Protein AF-A0A813IIH0-F1 (afdb_monomer)

Structure (mmCIF, N/CA/C/O backbone):
data_AF-A0A813IIH0-F1
#
_entry.id   AF-A0A813IIH0-F1
#
loop_
_atom_site.group_PDB
_atom_site.id
_atom_site.type_symbol
_atom_site.label_atom_id
_atom_site.label_alt_id
_atom_site.label_comp_id
_atom_site.label_asym_id
_atom_site.label_entity_id
_atom_site.label_seq_id
_atom_site.pdbx_PDB_ins_code
_atom_site.Cartn_x
_atom_site.Cartn_y
_atom_site.Cartn_z
_atom_site.occupancy
_atom_site.B_iso_or_equiv
_atom_site.auth_seq_id
_atom_site.auth_comp_id
_atom_site.auth_asym_id
_atom_site.auth_atom_id
_atom_site.pdbx_PDB_model_num
ATOM 1 N N . GLN A 1 1 ? -25.659 -50.545 -38.364 1.00 46.41 1 GLN A N 1
ATOM 2 C CA . GLN A 1 1 ? -25.997 -49.188 -37.885 1.00 46.41 1 GLN A CA 1
ATOM 3 C C . GLN A 1 1 ? -24.685 -48.469 -37.621 1.00 46.41 1 GLN A C 1
ATOM 5 O O . GLN A 1 1 ? -23.762 -49.102 -37.123 1.00 46.41 1 GLN A O 1
ATOM 10 N N . ALA A 1 2 ? -24.567 -47.248 -38.134 1.00 35.09 2 ALA A N 1
ATOM 11 C CA . ALA A 1 2 ? -23.319 -46.525 -38.355 1.00 35.09 2 ALA A CA 1
ATOM 12 C C . ALA A 1 2 ? -22.641 -46.059 -37.054 1.00 35.09 2 ALA A C 1
ATOM 14 O O . ALA A 1 2 ? -23.320 -45.697 -36.099 1.00 35.09 2 ALA A O 1
ATOM 15 N N . PHE A 1 3 ? -21.305 -46.067 -37.053 1.00 32.88 3 PHE A N 1
ATOM 16 C CA . PHE A 1 3 ? -20.455 -45.428 -36.049 1.00 32.88 3 PHE A CA 1
ATOM 17 C C . PHE A 1 3 ? -20.040 -44.053 -36.581 1.00 32.88 3 PHE A C 1
ATOM 19 O O . PHE A 1 3 ? -19.289 -43.979 -37.556 1.00 32.88 3 PHE A O 1
ATOM 26 N N . ASP A 1 4 ? -20.531 -42.992 -35.945 1.00 42.38 4 ASP A N 1
ATOM 27 C CA . ASP A 1 4 ? -20.110 -41.618 -36.211 1.00 42.38 4 ASP A CA 1
ATOM 28 C C . ASP A 1 4 ? -18.772 -41.327 -35.523 1.00 42.38 4 ASP A C 1
ATOM 30 O O . ASP A 1 4 ? -18.586 -41.568 -34.328 1.00 42.38 4 ASP A O 1
ATOM 34 N N . ARG A 1 5 ? -17.820 -40.817 -36.309 1.00 42.44 5 ARG A N 1
ATOM 35 C CA . ARG A 1 5 ? -16.532 -40.296 -35.849 1.00 42.44 5 ARG A CA 1
ATOM 36 C C . ARG A 1 5 ? -16.694 -38.797 -35.613 1.00 42.44 5 ARG A C 1
ATOM 38 O O . ARG A 1 5 ? -16.809 -38.045 -36.575 1.00 42.44 5 ARG A O 1
ATOM 45 N N . HIS A 1 6 ? -16.647 -38.356 -34.359 1.00 39.34 6 HIS A N 1
ATOM 46 C CA . HIS A 1 6 ? -16.441 -36.941 -34.058 1.00 39.34 6 HIS A CA 1
ATOM 47 C C . HIS A 1 6 ? -14.958 -36.596 -34.209 1.00 39.34 6 HIS A C 1
ATOM 49 O O . HIS A 1 6 ? -14.109 -37.051 -33.443 1.00 39.34 6 HIS A O 1
ATOM 55 N N . SER A 1 7 ? -14.667 -35.807 -35.240 1.00 40.47 7 SER A N 1
ATOM 56 C CA . SER A 1 7 ? -13.394 -35.131 -35.458 1.00 40.47 7 SER A CA 1
ATOM 57 C C . SER A 1 7 ? -13.146 -34.122 -34.337 1.00 40.47 7 SER A C 1
ATOM 59 O O . SER A 1 7 ? -13.958 -33.229 -34.110 1.00 40.47 7 SER A O 1
ATOM 61 N N . SER A 1 8 ? -12.019 -34.260 -33.644 1.00 35.38 8 SER A N 1
ATOM 62 C CA . SER A 1 8 ? -11.487 -33.243 -32.742 1.00 35.38 8 SER A CA 1
ATOM 63 C C . SER A 1 8 ? -10.887 -32.108 -33.575 1.00 35.38 8 SER A C 1
ATOM 65 O O . SER A 1 8 ? -9.795 -32.257 -34.128 1.00 35.38 8 SER A O 1
ATOM 67 N N . GLU A 1 9 ? -11.597 -30.990 -33.690 1.00 40.50 9 GLU A N 1
ATOM 68 C CA . GLU A 1 9 ? -11.012 -29.745 -34.184 1.00 40.50 9 GLU A CA 1
ATOM 69 C C . GLU A 1 9 ? -10.025 -29.216 -33.138 1.00 40.50 9 GLU A C 1
ATOM 71 O O . GLU A 1 9 ? -10.387 -28.889 -32.008 1.00 40.50 9 GLU A O 1
ATOM 76 N N . SER A 1 10 ? -8.748 -29.176 -33.510 1.00 39.94 10 SER A N 1
ATOM 77 C CA . SER A 1 10 ? -7.712 -28.490 -32.750 1.00 39.94 10 SER A CA 1
ATOM 78 C C . SER A 1 10 ? -7.975 -26.987 -32.812 1.00 39.94 10 SER A C 1
ATOM 80 O O . SER A 1 10 ? -7.888 -26.395 -33.891 1.00 39.94 10 SER A O 1
ATOM 82 N N . MET A 1 11 ? -8.271 -26.365 -31.671 1.00 39.25 11 MET A N 1
ATOM 83 C CA . MET A 1 11 ? -8.260 -24.909 -31.584 1.00 39.25 11 MET A CA 1
ATOM 84 C C . MET A 1 11 ? -6.845 -24.380 -31.870 1.00 39.25 11 MET A C 1
ATOM 86 O O . MET A 1 11 ? -5.875 -24.935 -31.345 1.00 39.25 11 MET A O 1
ATOM 90 N N . PRO A 1 12 ? -6.699 -23.331 -32.698 1.00 51.84 12 PRO A N 1
ATOM 91 C CA . PRO A 1 12 ? -5.418 -22.662 -32.868 1.00 51.84 12 PRO A CA 1
ATOM 92 C C . PRO A 1 12 ? -4.978 -22.023 -31.539 1.00 51.84 12 PRO A C 1
ATOM 94 O O . PRO A 1 12 ? -5.833 -21.626 -30.741 1.00 51.84 12 PRO A O 1
ATOM 97 N N . PRO A 1 13 ? -3.662 -21.911 -31.283 1.00 43.78 13 PRO A N 1
ATOM 98 C CA . PRO A 1 13 ? -3.167 -21.190 -30.118 1.00 43.78 13 PRO A CA 1
ATOM 99 C C . PRO A 1 13 ? -3.670 -19.738 -30.155 1.00 43.78 13 PRO A C 1
ATOM 101 O O . PRO A 1 13 ? -3.777 -19.166 -31.246 1.00 43.78 13 PRO A O 1
ATOM 104 N N . PRO A 1 14 ? -3.983 -19.134 -28.996 1.00 39.97 14 PRO A N 1
ATOM 105 C CA . PRO A 1 14 ? -4.401 -17.743 -28.947 1.00 39.97 14 PRO A CA 1
ATOM 106 C C . PRO A 1 14 ? -3.309 -16.862 -29.558 1.00 39.97 14 PRO A C 1
ATOM 108 O O . PRO A 1 14 ? -2.132 -16.950 -29.206 1.00 39.97 14 PRO A O 1
ATOM 111 N N . THR A 1 15 ? -3.710 -16.025 -30.509 1.00 40.25 15 THR A N 1
ATOM 112 C CA . THR A 1 15 ? -2.881 -14.958 -31.063 1.00 40.25 15 THR A CA 1
ATOM 113 C C . THR A 1 15 ? -2.421 -14.062 -29.915 1.00 40.25 15 THR A C 1
ATOM 115 O O . THR A 1 15 ? -3.234 -13.747 -29.047 1.00 40.25 15 THR A O 1
ATOM 118 N N . ALA A 1 16 ? -1.151 -13.642 -29.911 1.00 39.00 16 ALA A N 1
ATOM 119 C CA . ALA A 1 16 ? -0.616 -12.648 -28.982 1.00 39.00 16 ALA A CA 1
ATOM 120 C C . ALA A 1 16 ? -1.389 -11.324 -29.130 1.00 39.00 16 ALA A C 1
ATOM 122 O O . ALA A 1 16 ? -1.025 -10.446 -29.911 1.00 39.00 16 ALA A O 1
ATOM 123 N N . GLY A 1 17 ? -2.524 -11.224 -28.444 1.00 32.62 17 GLY A N 1
ATOM 124 C CA . GLY A 1 17 ? -3.238 -9.981 -28.236 1.00 32.62 17 GLY A CA 1
ATOM 125 C C . GLY A 1 17 ? -2.412 -9.147 -27.275 1.00 32.62 17 GLY A C 1
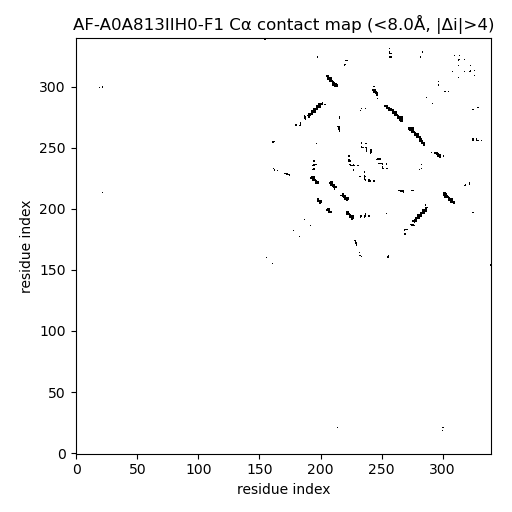ATOM 126 O O . GLY A 1 17 ? -1.952 -9.666 -26.260 1.00 32.62 17 GLY A O 1
ATOM 127 N N . ALA A 1 18 ? -2.199 -7.877 -27.616 1.00 35.16 18 ALA A N 1
ATOM 128 C CA . ALA A 1 18 ? -1.660 -6.902 -26.685 1.00 35.16 18 ALA A CA 1
ATOM 129 C C . ALA A 1 18 ? -2.440 -7.027 -25.372 1.00 35.16 18 ALA A C 1
ATOM 131 O O . ALA A 1 18 ? -3.657 -6.824 -25.353 1.00 35.16 18 ALA A O 1
ATOM 132 N N . ILE A 1 19 ? -1.749 -7.437 -24.307 1.00 37.47 19 ILE A N 1
ATOM 133 C CA . ILE A 1 19 ? -2.294 -7.386 -22.955 1.00 37.47 19 ILE A CA 1
ATOM 134 C C . ILE A 1 19 ? -2.754 -5.936 -22.781 1.00 37.47 19 ILE A C 1
ATOM 136 O O . ILE A 1 19 ? -1.948 -5.038 -23.044 1.00 37.47 19 ILE A O 1
ATOM 140 N N . PRO A 1 20 ? -4.024 -5.669 -22.420 1.00 38.03 20 PRO A N 1
ATOM 141 C CA . PRO A 1 20 ? -4.431 -4.327 -22.056 1.00 38.03 20 PRO A CA 1
ATOM 142 C C . PRO A 1 20 ? -3.457 -3.876 -20.980 1.00 38.03 20 PRO A C 1
ATOM 144 O O . PRO A 1 20 ? -3.382 -4.485 -19.913 1.00 38.03 20 PRO A O 1
ATOM 147 N N . THR A 1 21 ? -2.629 -2.890 -21.302 1.00 42.97 21 THR A N 1
ATOM 148 C CA . THR A 1 21 ? -1.710 -2.297 -20.348 1.00 42.97 21 THR A CA 1
ATOM 149 C C . THR A 1 21 ? -2.566 -1.826 -19.181 1.00 42.97 21 THR A C 1
ATOM 151 O O . THR A 1 21 ? -3.156 -0.755 -19.279 1.00 42.97 21 THR A O 1
ATOM 154 N N . ALA A 1 22 ? -2.582 -2.558 -18.062 1.00 40.56 22 ALA A N 1
ATOM 155 C CA . ALA A 1 22 ? -3.086 -2.106 -16.750 1.00 40.56 22 ALA A CA 1
ATOM 156 C C . ALA A 1 22 ? -2.245 -0.930 -16.178 1.00 40.56 22 ALA A C 1
ATOM 158 O O . ALA A 1 22 ? -2.173 -0.652 -14.988 1.00 40.56 22 ALA A O 1
ATOM 159 N N . TRP A 1 23 ? -1.537 -0.263 -17.081 1.00 52.31 23 TRP A N 1
ATOM 160 C CA . TRP A 1 23 ? -0.515 0.749 -16.938 1.00 52.31 23 TRP A CA 1
ATOM 161 C C . TRP A 1 23 ? -0.720 1.859 -17.992 1.00 52.31 23 TRP A C 1
ATOM 163 O O . TRP A 1 23 ? 0.086 2.781 -18.067 1.00 52.31 23 TRP A O 1
ATOM 173 N N . GLY A 1 24 ? -1.754 1.751 -18.839 1.00 33.84 24 GLY A N 1
ATOM 174 C CA . GLY A 1 24 ? -1.982 2.606 -19.997 1.00 33.84 24 GLY A CA 1
ATOM 175 C C . GLY A 1 24 ? -2.737 3.885 -19.648 1.00 33.84 24 GLY A C 1
ATOM 176 O O . GLY A 1 24 ? -3.871 3.824 -19.188 1.00 33.84 24 GLY A O 1
ATOM 177 N N . ALA A 1 25 ? -2.100 5.016 -19.962 1.00 36.44 25 ALA A N 1
ATOM 178 C CA . ALA A 1 25 ? -2.645 6.373 -19.967 1.00 36.44 25 ALA A CA 1
ATOM 179 C C . ALA A 1 25 ? -3.109 6.907 -18.598 1.00 36.44 25 ALA A C 1
ATOM 181 O O . ALA A 1 25 ? -4.288 7.156 -18.370 1.00 36.44 25 ALA A O 1
ATOM 182 N N . GLU A 1 26 ? -2.153 7.204 -17.712 1.00 44.97 26 GLU A N 1
ATOM 183 C CA . GLU A 1 26 ? -2.291 8.482 -17.005 1.00 44.97 26 GLU A CA 1
ATOM 184 C C . GLU A 1 26 ? -2.119 9.550 -18.091 1.00 44.97 26 GLU A C 1
ATOM 186 O O . GLU A 1 26 ? -1.097 9.549 -18.783 1.00 44.97 26 GLU A O 1
ATOM 191 N N . ASP A 1 27 ? -3.143 10.379 -18.308 1.00 41.12 27 ASP A N 1
ATOM 192 C CA . ASP A 1 27 ? -3.021 11.561 -19.152 1.00 41.12 27 ASP A CA 1
ATOM 193 C C . ASP A 1 27 ? -1.725 12.285 -18.766 1.00 41.12 27 ASP A C 1
ATOM 195 O O . ASP A 1 27 ? -1.457 12.499 -17.577 1.00 41.12 27 ASP A O 1
ATOM 199 N N . ASP A 1 28 ? -0.915 12.637 -19.768 1.00 41.72 28 ASP A N 1
ATOM 200 C CA . ASP A 1 28 ? 0.091 13.693 -19.665 1.00 41.72 28 ASP A CA 1
ATOM 201 C C . ASP A 1 28 ? -0.664 14.979 -19.275 1.00 41.72 28 ASP A C 1
ATOM 203 O O . ASP A 1 28 ? -0.957 15.842 -20.106 1.00 41.72 28 ASP A O 1
ATOM 207 N N . GLU A 1 29 ? -1.059 15.091 -18.006 1.00 42.41 29 GLU A N 1
ATOM 208 C CA . GLU A 1 29 ? -1.528 16.322 -17.397 1.00 42.41 29 GLU A CA 1
ATOM 209 C C . GLU A 1 29 ? -0.365 17.291 -17.556 1.00 42.41 29 GLU A C 1
ATOM 211 O O . GLU A 1 29 ? 0.682 17.179 -16.908 1.00 42.41 29 GLU A O 1
ATOM 216 N N . ALA A 1 30 ? -0.542 18.176 -18.537 1.00 37.78 30 ALA A N 1
ATOM 217 C CA . ALA A 1 30 ? 0.397 19.195 -18.934 1.00 37.78 30 ALA A CA 1
ATOM 218 C C . ALA A 1 30 ? 1.060 19.777 -17.692 1.00 37.78 30 ALA A C 1
ATOM 220 O O . ALA A 1 30 ? 0.383 20.247 -16.782 1.00 37.78 30 ALA A O 1
ATOM 221 N N . HIS A 1 31 ? 2.388 19.723 -17.682 1.00 38.53 31 HIS A N 1
ATOM 222 C CA . HIS A 1 31 ? 3.262 20.283 -16.668 1.00 38.53 31 HIS A CA 1
ATOM 223 C C . HIS A 1 31 ? 2.734 21.656 -16.207 1.00 38.53 31 HIS A C 1
ATOM 225 O O . HIS A 1 31 ? 2.975 22.671 -16.860 1.00 38.53 31 HIS A O 1
ATOM 231 N N . VAL A 1 32 ? 1.963 21.694 -15.113 1.00 35.25 32 VAL A N 1
ATOM 232 C CA . VAL A 1 32 ? 1.470 22.951 -14.548 1.00 35.25 32 VAL A CA 1
ATOM 233 C C . VAL A 1 32 ? 2.695 23.629 -13.942 1.00 35.25 32 VAL A C 1
ATOM 235 O O . VAL A 1 32 ? 3.293 23.066 -13.019 1.00 35.25 32 VAL A O 1
ATOM 238 N N . PRO A 1 33 ? 3.135 24.796 -14.447 1.00 32.81 33 PRO A N 1
ATOM 239 C CA . PRO A 1 33 ? 4.268 25.483 -13.856 1.00 32.81 33 PRO A CA 1
ATOM 240 C C . PRO A 1 33 ? 3.909 25.840 -12.414 1.00 32.81 33 PRO A C 1
ATOM 242 O O . PRO A 1 33 ? 2.939 26.556 -12.158 1.00 32.81 33 PRO A O 1
ATOM 245 N N . LEU A 1 34 ? 4.684 25.312 -11.465 1.00 40.88 34 LEU A N 1
ATOM 246 C CA . LEU A 1 34 ? 4.550 25.664 -10.057 1.00 40.88 34 LEU A CA 1
ATOM 247 C C . LEU A 1 34 ? 4.700 27.189 -9.903 1.00 40.88 34 LEU A C 1
ATOM 249 O O . LEU A 1 34 ? 5.591 27.779 -10.526 1.00 40.88 34 LEU A O 1
ATOM 253 N N . PRO A 1 35 ? 3.870 27.851 -9.076 1.00 33.56 35 PRO A N 1
ATOM 254 C CA . PRO A 1 35 ? 4.038 29.268 -8.801 1.00 33.56 35 PRO A CA 1
ATOM 255 C C . PRO A 1 35 ? 5.417 29.511 -8.181 1.00 33.56 35 PRO A C 1
ATOM 257 O O . PRO A 1 35 ? 5.853 28.801 -7.272 1.00 33.56 35 PRO A O 1
ATOM 260 N N . SER A 1 36 ? 6.111 30.536 -8.678 1.00 34.94 36 SER A N 1
ATOM 261 C CA . SER A 1 36 ? 7.388 30.987 -8.134 1.00 34.94 36 SER A CA 1
ATOM 262 C C . SER A 1 36 ? 7.211 31.357 -6.660 1.00 34.94 36 SER A C 1
ATOM 264 O O . SER A 1 36 ? 6.601 32.380 -6.340 1.00 34.94 36 SER A O 1
ATOM 266 N N . HIS A 1 37 ? 7.737 30.533 -5.755 1.00 37.38 37 HIS A N 1
ATOM 267 C CA . HIS A 1 37 ? 7.771 30.862 -4.338 1.00 37.38 37 HIS A CA 1
ATOM 268 C C . HIS A 1 37 ? 8.706 32.056 -4.121 1.00 37.38 37 HIS A C 1
ATOM 270 O O . HIS A 1 37 ? 9.930 31.935 -4.162 1.00 37.38 37 HIS A O 1
ATOM 276 N N . ALA A 1 38 ? 8.104 33.221 -3.881 1.00 34.78 38 ALA A N 1
ATOM 277 C CA . ALA A 1 38 ? 8.784 34.355 -3.285 1.00 34.78 38 ALA A CA 1
ATOM 278 C C . ALA A 1 38 ? 9.311 33.946 -1.902 1.00 34.78 38 ALA A C 1
ATOM 280 O O . ALA A 1 38 ? 8.596 33.381 -1.072 1.00 34.78 38 ALA A O 1
ATOM 281 N N . SER A 1 39 ? 10.592 34.218 -1.689 1.00 36.38 39 SER A N 1
ATOM 282 C CA . SER A 1 39 ? 11.350 33.897 -0.490 1.00 36.38 39 SER A CA 1
ATOM 283 C C . SER A 1 39 ? 10.765 34.561 0.759 1.00 36.38 39 SER A C 1
ATOM 285 O O . SER A 1 39 ? 10.798 35.785 0.882 1.00 36.38 39 SER A O 1
ATOM 287 N N . LEU A 1 40 ? 10.345 33.758 1.734 1.00 32.66 40 LEU A N 1
ATOM 288 C CA . LEU A 1 40 ? 10.303 34.168 3.136 1.00 32.66 40 LEU A CA 1
ATOM 289 C C . LEU A 1 40 ? 11.441 33.452 3.862 1.00 32.66 40 LEU A C 1
ATOM 291 O O . LEU A 1 40 ? 11.313 32.323 4.328 1.00 32.66 40 LEU A O 1
ATOM 295 N N . GLN A 1 41 ? 12.592 34.123 3.898 1.00 36.50 41 GLN A N 1
ATOM 296 C CA . GLN A 1 41 ? 13.691 33.791 4.792 1.00 36.50 41 GLN A CA 1
ATOM 297 C C . GLN A 1 41 ? 13.271 34.156 6.218 1.00 36.50 41 GLN A C 1
ATOM 299 O O . GLN A 1 41 ? 13.107 35.333 6.521 1.00 36.50 41 GLN A O 1
ATOM 304 N N . ASN A 1 42 ? 13.154 33.165 7.099 1.00 32.34 42 ASN A N 1
ATOM 305 C CA . ASN A 1 42 ? 13.302 33.391 8.532 1.00 32.34 42 ASN A CA 1
ATOM 306 C C . ASN A 1 42 ? 14.506 32.594 9.031 1.00 32.34 42 ASN A C 1
ATOM 308 O O . ASN A 1 42 ? 14.591 31.376 8.898 1.00 32.34 42 ASN A O 1
ATOM 312 N N . SER A 1 43 ? 15.464 33.362 9.538 1.00 39.78 43 SER A N 1
ATOM 313 C CA . SER A 1 43 ? 16.778 32.961 10.015 1.00 39.78 43 SER A CA 1
ATOM 314 C C . SER A 1 43 ? 16.677 32.228 11.352 1.00 39.78 43 SER A C 1
ATOM 316 O O . SER A 1 43 ? 16.167 32.785 12.322 1.00 39.78 43 SER A O 1
ATOM 318 N N . ILE A 1 44 ? 17.229 31.016 11.424 1.00 33.38 44 ILE A N 1
ATOM 319 C CA . ILE A 1 44 ? 17.769 30.449 12.666 1.00 33.38 44 ILE A CA 1
ATOM 320 C C . ILE A 1 44 ? 19.207 30.022 12.360 1.00 33.38 44 ILE A C 1
ATOM 322 O O . ILE A 1 44 ? 19.491 28.895 11.964 1.00 33.38 44 ILE A O 1
ATOM 326 N N . LEU A 1 45 ? 20.122 30.980 12.502 1.00 35.66 45 LEU A N 1
ATOM 327 C CA . LEU A 1 45 ? 21.564 30.759 12.535 1.00 35.66 45 LEU A CA 1
ATOM 328 C C . LEU A 1 45 ? 21.957 30.345 13.960 1.00 35.66 45 LEU A C 1
ATOM 330 O O . LEU A 1 45 ? 22.139 31.186 14.837 1.00 35.66 45 LEU A O 1
ATOM 334 N N . GLY A 1 46 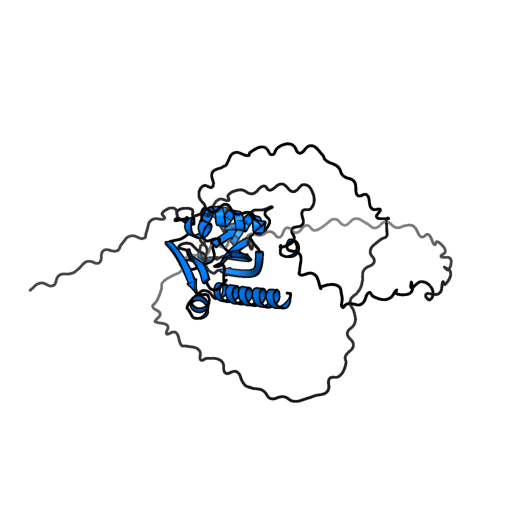? 22.077 29.037 14.183 1.00 32.00 46 GLY A N 1
ATOM 335 C CA . GLY A 1 46 ? 22.776 28.452 15.325 1.00 32.00 46 GLY A CA 1
ATOM 336 C C . GLY A 1 46 ? 24.160 27.977 14.888 1.00 32.00 46 GLY A C 1
ATOM 337 O O . GLY A 1 46 ? 24.280 27.127 14.010 1.00 32.00 46 GLY A O 1
ATOM 338 N N . GLN A 1 47 ? 25.198 28.569 15.472 1.00 40.59 47 GLN A N 1
ATOM 339 C CA . GLN A 1 47 ? 26.614 28.313 15.208 1.00 40.59 47 GLN A CA 1
ATOM 340 C C . GLN A 1 47 ? 26.986 26.827 15.357 1.00 40.59 47 GLN A C 1
ATOM 342 O O . GLN A 1 47 ? 26.860 26.269 16.444 1.00 40.59 47 GLN A O 1
ATOM 347 N N . TYR A 1 48 ? 27.562 26.224 14.314 1.00 39.59 48 TYR A N 1
ATOM 348 C CA . TYR A 1 48 ? 28.392 25.027 14.456 1.00 39.59 48 TYR A CA 1
ATOM 349 C C . TYR A 1 48 ? 29.843 25.378 14.144 1.00 39.59 48 TYR A C 1
ATOM 351 O O . TYR A 1 48 ? 30.203 25.715 13.017 1.00 39.59 48 TYR A O 1
ATOM 359 N N . GLY A 1 49 ? 30.661 25.330 15.196 1.00 33.84 49 GLY A N 1
ATOM 360 C CA . GLY A 1 49 ? 32.106 25.459 15.128 1.00 33.84 49 GLY A CA 1
ATOM 361 C C . GLY A 1 49 ? 32.752 24.257 14.442 1.00 33.84 49 GLY A C 1
ATOM 362 O O . GLY A 1 49 ? 32.359 23.107 14.625 1.00 33.84 49 GLY A O 1
ATOM 363 N N . SER A 1 50 ? 33.777 24.568 13.660 1.00 46.53 50 SER A N 1
ATOM 364 C CA . SER A 1 50 ? 34.743 23.666 13.046 1.00 46.53 50 SER A CA 1
ATOM 365 C C . SER A 1 50 ? 35.357 22.676 14.040 1.00 46.53 50 SER A C 1
ATOM 367 O O . SER A 1 50 ? 35.889 23.112 15.058 1.00 46.53 50 SER A O 1
ATOM 369 N N . ASN A 1 51 ? 35.400 21.384 13.700 1.00 35.94 51 ASN A N 1
ATOM 370 C CA . ASN A 1 51 ? 36.305 20.420 14.330 1.00 35.94 51 ASN A CA 1
ATOM 371 C C . ASN A 1 51 ? 36.703 19.288 13.364 1.00 35.94 51 ASN A C 1
ATOM 373 O O . ASN A 1 51 ? 35.853 18.512 12.950 1.00 35.94 51 ASN A O 1
ATOM 377 N N . GLY A 1 52 ? 38.009 19.224 13.065 1.00 36.31 52 GLY A N 1
ATOM 378 C CA . GLY A 1 52 ? 38.899 18.069 13.293 1.00 36.31 52 GLY A CA 1
ATOM 379 C C . GLY A 1 52 ? 38.728 16.759 12.492 1.00 36.31 52 GLY A C 1
ATOM 380 O O . GLY A 1 52 ? 37.611 16.337 12.221 1.00 36.31 52 GLY A O 1
ATOM 381 N N . PRO A 1 53 ? 39.834 16.058 12.151 1.00 47.56 53 PRO A N 1
ATOM 382 C CA . PRO A 1 53 ? 39.797 14.874 11.293 1.00 47.56 53 PRO A CA 1
ATOM 383 C C . PRO A 1 53 ? 39.360 13.598 12.035 1.00 47.56 53 PRO A C 1
ATOM 385 O O . PRO A 1 53 ? 39.703 13.377 13.197 1.00 47.56 53 PRO A O 1
ATOM 388 N N . CYS A 1 54 ? 38.644 12.731 11.311 1.00 36.00 54 CYS A N 1
ATOM 389 C CA . CYS A 1 54 ? 38.236 11.390 11.732 1.00 36.00 54 CYS A CA 1
ATOM 390 C C . CYS A 1 54 ? 39.447 10.477 11.995 1.00 36.00 54 CYS A C 1
ATOM 392 O O . CYS A 1 54 ? 40.255 10.242 11.099 1.00 36.00 54 CYS A O 1
ATOM 394 N N . MET A 1 55 ? 39.526 9.903 13.198 1.00 39.84 55 MET A N 1
ATOM 395 C CA . MET A 1 55 ? 40.402 8.773 13.528 1.00 39.84 55 MET A CA 1
ATOM 396 C C . MET A 1 55 ? 39.544 7.513 13.677 1.00 39.84 55 MET A C 1
ATOM 398 O O . MET A 1 55 ? 38.542 7.519 14.390 1.00 39.84 55 MET A O 1
ATOM 402 N N . GLY A 1 56 ? 39.933 6.454 12.965 1.00 38.31 56 GLY A N 1
ATOM 403 C CA . GLY A 1 56 ? 39.221 5.180 12.904 1.00 38.31 56 GLY A CA 1
ATOM 404 C C . GLY A 1 56 ? 39.248 4.399 14.218 1.00 38.31 56 GLY A C 1
ATOM 405 O O . GLY A 1 56 ? 40.249 4.380 14.934 1.00 38.31 56 GLY A O 1
ATOM 406 N N . LEU A 1 57 ? 38.139 3.719 14.505 1.00 41.06 57 LEU A N 1
ATOM 407 C CA . LEU A 1 57 ? 38.022 2.745 15.585 1.00 41.06 57 LEU A CA 1
ATOM 408 C C . LEU A 1 57 ? 38.218 1.338 15.008 1.00 41.06 57 LEU A C 1
ATOM 410 O O . LEU A 1 57 ? 37.509 0.935 14.088 1.00 41.06 57 LEU A O 1
ATOM 414 N N . GLY A 1 58 ? 39.200 0.611 15.543 1.00 40.94 58 GLY A N 1
ATOM 415 C CA . GLY A 1 58 ? 39.383 -0.821 15.303 1.00 40.94 58 GLY A CA 1
ATOM 416 C C . GLY A 1 58 ? 38.364 -1.675 16.076 1.00 40.94 58 GLY A C 1
ATOM 417 O O . GLY A 1 58 ? 37.694 -1.167 16.980 1.00 40.94 58 GLY A O 1
ATOM 418 N N . PRO A 1 59 ? 38.230 -2.968 15.733 1.00 41.75 59 PRO A N 1
ATOM 419 C CA . PRO A 1 59 ? 37.204 -3.842 16.295 1.00 41.75 59 PRO A CA 1
ATOM 420 C C . PRO A 1 59 ? 37.559 -4.314 17.718 1.00 41.75 59 PRO A C 1
ATOM 422 O O . PRO A 1 59 ? 38.742 -4.455 18.040 1.00 41.75 59 PRO A O 1
ATOM 425 N N . PRO A 1 60 ? 36.562 -4.604 18.576 1.00 43.69 60 PRO A N 1
ATOM 426 C CA . PRO A 1 60 ? 36.817 -5.098 19.921 1.00 43.69 60 PRO A CA 1
ATOM 427 C C . PRO A 1 60 ? 37.148 -6.598 19.928 1.00 43.69 60 PRO A C 1
ATOM 429 O O . PRO A 1 60 ? 36.532 -7.408 19.236 1.00 43.69 60 PRO A O 1
ATOM 432 N N . SER A 1 61 ? 38.117 -6.961 20.766 1.00 39.25 61 SER A N 1
ATOM 433 C CA . SER A 1 61 ? 38.474 -8.331 21.131 1.00 39.25 61 SER A CA 1
ATOM 434 C C . SER A 1 61 ? 37.424 -8.950 22.061 1.00 39.25 61 SER A C 1
ATOM 436 O O . SER A 1 61 ? 37.089 -8.359 23.088 1.00 39.25 61 SER A O 1
ATOM 438 N N . TYR A 1 62 ? 36.954 -10.154 21.733 1.00 34.91 62 TYR A N 1
ATOM 439 C CA . TYR A 1 62 ? 36.079 -10.965 22.583 1.00 34.91 62 TYR A CA 1
ATOM 440 C C . TYR A 1 62 ? 36.890 -11.744 23.625 1.00 34.91 62 TYR A C 1
ATOM 442 O O . TYR A 1 62 ? 37.804 -12.490 23.275 1.00 34.91 62 TYR A O 1
ATOM 450 N N . THR A 1 63 ? 36.514 -11.618 24.898 1.00 37.72 63 THR A N 1
ATOM 451 C CA . THR A 1 63 ? 37.028 -12.442 25.999 1.00 37.72 63 THR A CA 1
ATOM 452 C C . THR A 1 63 ? 36.024 -13.548 26.323 1.00 37.72 63 THR A C 1
ATOM 454 O O . THR A 1 63 ? 34.834 -13.296 26.501 1.00 37.72 63 THR A O 1
ATOM 457 N N . GLN A 1 64 ? 36.519 -14.782 26.384 1.00 36.75 64 GLN A N 1
ATOM 458 C CA . GLN A 1 64 ? 35.770 -16.009 26.651 1.00 36.75 64 GLN A CA 1
ATOM 459 C C . GLN A 1 64 ? 35.400 -16.100 28.143 1.00 36.75 64 GLN A C 1
ATOM 461 O O . GLN A 1 64 ? 36.282 -16.152 28.998 1.00 36.75 64 GLN A O 1
ATOM 466 N N . GLY A 1 65 ? 34.102 -16.126 28.455 1.00 33.25 65 GLY A N 1
ATOM 467 C CA . GLY A 1 65 ? 33.568 -16.381 29.795 1.00 33.25 65 GLY A CA 1
ATOM 468 C C . GLY A 1 65 ? 32.798 -17.701 29.824 1.00 33.25 65 GLY A C 1
ATOM 469 O O . GLY A 1 65 ? 31.912 -17.921 29.004 1.00 33.25 65 GLY A O 1
ATOM 470 N N . GLN A 1 66 ? 33.176 -18.582 30.750 1.00 34.09 66 GLN A N 1
ATOM 471 C CA . GLN A 1 66 ? 32.635 -19.928 30.952 1.00 34.09 66 GLN A CA 1
ATOM 472 C C . GLN A 1 66 ? 31.162 -19.893 31.401 1.00 34.09 66 GLN A C 1
ATOM 474 O O . GLN A 1 66 ? 30.817 -19.197 32.354 1.00 34.09 66 GLN A O 1
ATOM 479 N N . SER A 1 67 ? 30.303 -20.677 30.743 1.00 34.06 67 SER A N 1
ATOM 480 C CA . SER A 1 67 ? 28.892 -20.860 31.102 1.00 34.06 67 SER A CA 1
ATOM 481 C C . SER A 1 67 ? 28.679 -22.151 31.893 1.00 34.06 67 SER A C 1
ATOM 483 O O . SER A 1 67 ? 29.035 -23.238 31.433 1.00 34.06 67 SER A O 1
ATOM 485 N N . ALA A 1 68 ? 28.049 -22.024 33.061 1.00 33.03 68 ALA A N 1
ATOM 486 C CA . ALA A 1 68 ? 27.542 -23.132 33.855 1.00 33.03 68 ALA A CA 1
ATOM 487 C C . ALA A 1 68 ? 26.297 -23.760 33.200 1.00 33.03 68 ALA A C 1
ATOM 489 O O . ALA A 1 68 ? 25.383 -23.064 32.762 1.00 33.03 68 ALA A O 1
ATOM 490 N N . SER A 1 69 ? 26.299 -25.090 33.164 1.00 34.22 69 SER A N 1
ATOM 491 C CA . SER A 1 69 ? 25.234 -25.975 32.691 1.00 34.22 69 SER A CA 1
ATOM 492 C C . SER A 1 69 ? 23.976 -25.885 33.565 1.00 34.22 69 SER A C 1
ATOM 494 O O . SER A 1 69 ? 24.061 -25.986 34.792 1.00 34.22 69 SER A O 1
ATOM 496 N N . ARG A 1 70 ? 22.807 -25.754 32.923 1.00 33.31 70 ARG A N 1
ATOM 497 C CA . ARG A 1 70 ? 21.525 -26.250 33.439 1.00 33.31 70 ARG A CA 1
ATOM 498 C C . ARG A 1 70 ? 20.713 -26.859 32.301 1.00 33.31 70 ARG A C 1
ATOM 500 O O . ARG A 1 70 ? 20.405 -26.188 31.318 1.00 33.31 70 ARG A O 1
ATOM 507 N N . ASP A 1 71 ? 20.391 -28.131 32.500 1.00 38.12 71 ASP A N 1
ATOM 508 C CA . ASP A 1 71 ? 19.466 -28.952 31.731 1.00 38.12 71 ASP A CA 1
ATOM 509 C C . ASP A 1 71 ? 18.094 -28.294 31.562 1.00 38.12 71 ASP A C 1
ATOM 511 O O . ASP A 1 71 ? 17.520 -27.770 32.518 1.00 38.12 71 ASP A O 1
ATOM 515 N N . ASN A 1 72 ? 17.530 -28.414 30.359 1.00 33.94 72 ASN A N 1
ATOM 516 C CA . ASN A 1 72 ? 16.089 -28.529 30.182 1.00 33.94 72 ASN A CA 1
ATOM 517 C C . ASN A 1 72 ? 15.754 -29.256 28.877 1.00 33.94 72 ASN A C 1
ATOM 519 O O . ASN A 1 72 ? 16.402 -29.082 27.846 1.00 33.94 72 ASN A O 1
ATOM 523 N N . GLY A 1 73 ? 14.754 -30.129 28.989 1.00 31.12 73 GLY A N 1
ATOM 524 C CA . GLY A 1 73 ? 14.506 -31.258 28.106 1.00 31.12 73 GLY A CA 1
ATOM 525 C C . GLY A 1 73 ? 14.034 -30.900 26.699 1.00 31.12 73 GLY A C 1
ATOM 526 O O . GLY A 1 73 ? 13.175 -30.045 26.487 1.00 31.12 73 GLY A O 1
ATOM 527 N N . ALA A 1 74 ? 14.576 -31.648 25.742 1.00 30.89 74 ALA A N 1
ATOM 528 C CA . ALA A 1 74 ? 14.177 -31.641 24.349 1.00 30.89 74 ALA A CA 1
ATOM 529 C C . ALA A 1 74 ? 12.743 -32.177 24.178 1.00 30.89 74 ALA A C 1
ATOM 531 O O . ALA A 1 74 ? 12.445 -33.319 24.528 1.00 30.89 74 ALA A O 1
ATOM 532 N N . ARG A 1 75 ? 11.865 -31.366 23.577 1.00 35.03 75 ARG A N 1
ATOM 533 C CA . ARG A 1 75 ? 10.672 -31.850 22.870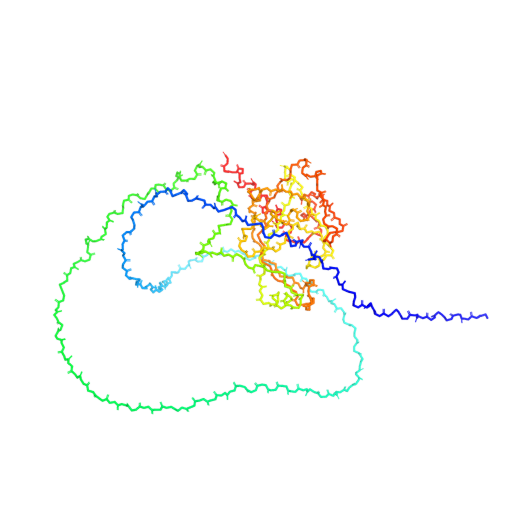 1.00 35.03 75 ARG A CA 1
ATOM 534 C C . ARG A 1 75 ? 10.997 -31.908 21.382 1.00 35.03 75 ARG A C 1
ATOM 536 O O . ARG A 1 75 ? 11.312 -30.892 20.771 1.00 35.03 75 ARG A O 1
ATOM 543 N N . ALA A 1 76 ? 10.944 -33.116 20.832 1.00 33.50 76 ALA A N 1
ATOM 544 C CA . ALA A 1 76 ? 11.132 -33.393 19.419 1.00 33.50 76 ALA A CA 1
ATOM 545 C C . ALA A 1 76 ? 9.965 -32.819 18.602 1.00 33.50 76 ALA A C 1
ATOM 547 O O . ALA A 1 76 ? 8.813 -33.195 18.813 1.00 33.50 76 ALA A O 1
ATOM 548 N N . PHE A 1 77 ? 10.270 -31.931 17.657 1.00 32.12 77 PHE A N 1
ATOM 549 C CA . PHE A 1 77 ? 9.364 -31.592 16.564 1.00 32.12 77 PHE A CA 1
ATOM 550 C C . PHE A 1 77 ? 9.507 -32.664 15.479 1.00 32.12 77 PHE A C 1
ATOM 552 O O . PHE A 1 77 ? 10.571 -32.815 14.881 1.00 32.12 77 PHE A O 1
ATOM 559 N N . GLN A 1 78 ? 8.444 -33.438 15.262 1.00 33.66 78 GLN A N 1
ATOM 560 C CA . GLN A 1 78 ? 8.324 -34.330 14.113 1.00 33.66 78 GLN A CA 1
ATOM 561 C C . GLN A 1 78 ? 8.041 -33.494 12.861 1.00 33.66 78 GLN A C 1
ATOM 563 O O . GLN A 1 78 ? 7.103 -32.699 12.837 1.00 33.66 78 GLN A O 1
ATOM 568 N N . ALA A 1 79 ? 8.864 -33.679 11.830 1.00 37.25 79 ALA A N 1
ATOM 569 C CA . ALA A 1 79 ? 8.601 -33.167 10.493 1.00 37.25 79 ALA A CA 1
ATOM 570 C C . ALA A 1 79 ? 7.362 -33.863 9.890 1.00 37.25 79 ALA A C 1
ATOM 572 O O . ALA A 1 79 ? 7.171 -35.060 10.130 1.00 37.25 79 ALA A O 1
ATOM 573 N N . PRO A 1 80 ? 6.531 -33.164 9.098 1.00 47.91 80 PRO A N 1
ATOM 574 C CA . PRO A 1 80 ? 5.431 -33.801 8.387 1.00 47.91 80 PRO A CA 1
ATOM 575 C C . PRO A 1 80 ? 5.956 -34.721 7.267 1.00 47.91 80 PRO A C 1
ATOM 577 O O . PRO A 1 80 ? 7.035 -34.477 6.716 1.00 47.91 80 PRO A O 1
ATOM 580 N N . PRO A 1 81 ? 5.215 -35.787 6.916 1.00 41.44 81 PRO A N 1
ATOM 581 C CA . PRO A 1 81 ? 5.637 -36.742 5.903 1.00 41.44 81 PRO A CA 1
ATOM 582 C C . PRO A 1 81 ? 5.617 -36.113 4.505 1.00 41.44 81 PRO A C 1
ATOM 584 O O . PRO A 1 81 ? 4.666 -35.437 4.113 1.00 41.44 81 PRO A O 1
ATOM 587 N N . GLN A 1 82 ? 6.677 -36.381 3.744 1.00 36.41 82 GLN A N 1
ATOM 588 C CA . GLN A 1 82 ? 6.780 -36.047 2.328 1.00 36.41 82 GLN A CA 1
ATOM 589 C C . GLN A 1 82 ? 5.739 -36.848 1.534 1.00 36.41 82 GLN A C 1
ATOM 591 O O . GLN A 1 82 ? 5.811 -38.074 1.444 1.00 36.41 82 GLN A O 1
ATOM 596 N N . GLY A 1 83 ? 4.759 -36.141 0.974 1.00 33.44 83 GLY A N 1
ATOM 597 C CA . GLY A 1 83 ? 3.794 -36.686 0.027 1.00 33.44 83 GLY A CA 1
ATOM 598 C C . GLY A 1 83 ? 4.452 -36.960 -1.324 1.00 33.44 83 GLY A C 1
ATOM 599 O O . GLY A 1 83 ? 4.999 -36.062 -1.959 1.00 33.44 83 GLY A O 1
ATOM 600 N N . SER A 1 84 ? 4.395 -38.225 -1.727 1.00 31.14 84 SER A N 1
ATOM 601 C CA . SER A 1 84 ? 4.838 -38.772 -3.007 1.00 31.14 84 SER A CA 1
ATOM 602 C C . SER A 1 84 ? 4.021 -38.201 -4.172 1.00 31.14 84 SER A C 1
ATOM 604 O O . SER A 1 84 ? 2.823 -38.466 -4.273 1.00 31.14 84 SER A O 1
ATOM 606 N N . TRP A 1 85 ? 4.666 -37.456 -5.071 1.00 36.50 85 TRP A N 1
ATOM 607 C CA . TRP A 1 85 ? 4.109 -37.131 -6.384 1.00 36.50 85 TRP A CA 1
ATOM 608 C C . TRP A 1 85 ? 4.541 -38.204 -7.384 1.00 36.50 85 TRP A C 1
ATOM 610 O O . TRP A 1 85 ? 5.724 -38.355 -7.694 1.00 36.50 85 TRP A O 1
ATOM 620 N N . MET A 1 86 ? 3.565 -38.977 -7.865 1.00 31.36 86 MET A N 1
ATOM 621 C CA . MET A 1 86 ? 3.757 -39.971 -8.916 1.00 31.36 86 MET A CA 1
ATOM 622 C C . MET A 1 86 ? 4.187 -39.296 -10.221 1.00 31.36 86 MET A C 1
ATOM 624 O O . MET A 1 86 ? 3.495 -38.431 -10.750 1.00 31.36 86 MET A O 1
ATOM 628 N N . THR A 1 87 ? 5.313 -39.746 -10.765 1.00 37.72 87 THR A N 1
ATOM 629 C CA . THR A 1 87 ? 5.766 -39.454 -12.128 1.00 37.72 87 THR A CA 1
ATOM 630 C C . THR A 1 87 ? 5.177 -40.488 -13.091 1.00 37.72 87 THR A C 1
ATOM 632 O O . THR A 1 87 ? 5.311 -41.684 -12.822 1.00 37.72 87 THR A O 1
ATOM 635 N N . PRO A 1 88 ? 4.635 -40.095 -14.255 1.00 39.50 88 PRO A N 1
ATOM 636 C CA . PRO A 1 88 ? 4.498 -41.014 -15.375 1.00 39.50 88 PRO A CA 1
ATOM 637 C C . PRO A 1 88 ? 5.603 -40.789 -16.414 1.00 39.50 88 PRO A C 1
ATOM 639 O O . PRO A 1 88 ? 5.704 -39.732 -17.024 1.00 39.50 88 PRO A O 1
ATOM 642 N N . GLY A 1 89 ? 6.388 -41.844 -16.634 1.00 33.12 89 GLY A N 1
ATOM 643 C CA . GLY A 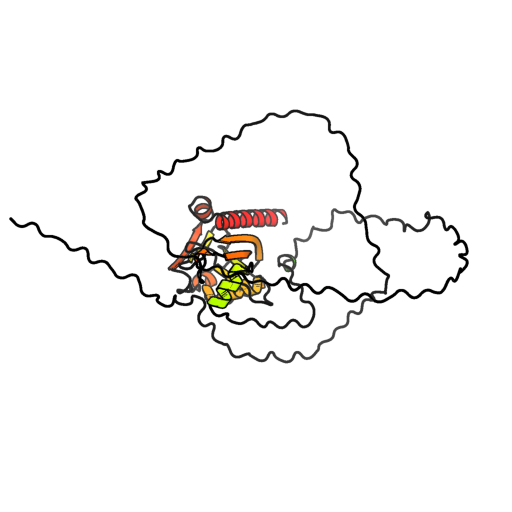1 89 ? 6.526 -42.450 -17.962 1.00 33.12 89 GLY A CA 1
ATOM 644 C C . GLY A 1 89 ? 7.218 -41.656 -19.072 1.00 33.12 89 GLY A C 1
ATOM 645 O O . GLY A 1 89 ? 6.581 -40.983 -19.869 1.00 33.12 89 GLY A O 1
ATOM 646 N N . SER A 1 90 ? 8.519 -41.907 -19.198 1.00 33.72 90 SER A N 1
ATOM 647 C CA . SER A 1 90 ? 9.351 -41.745 -20.398 1.00 33.72 90 SER A CA 1
ATOM 648 C C . SER A 1 90 ? 8.783 -42.459 -21.641 1.00 33.72 90 SER A C 1
ATOM 650 O O . SER A 1 90 ? 8.453 -43.643 -21.559 1.00 33.72 90 SER A O 1
ATOM 652 N N . GLN A 1 91 ? 8.805 -41.791 -22.807 1.00 35.12 91 GLN A N 1
ATOM 653 C CA . GLN A 1 91 ? 9.113 -42.429 -24.096 1.00 35.12 91 GLN A CA 1
ATOM 654 C C . GLN A 1 91 ? 9.961 -41.518 -25.011 1.00 35.12 91 GLN A C 1
ATOM 656 O O . GLN A 1 91 ? 9.620 -40.372 -25.275 1.00 35.12 91 GLN A O 1
ATOM 661 N N . ALA A 1 92 ? 11.087 -42.104 -25.433 1.00 34.97 92 ALA A N 1
ATOM 662 C CA . ALA A 1 92 ? 11.960 -41.911 -26.598 1.00 34.97 92 ALA A CA 1
ATOM 663 C C . ALA A 1 92 ? 11.878 -40.635 -27.475 1.00 34.97 92 ALA A C 1
ATOM 665 O O . ALA A 1 92 ? 10.851 -40.309 -28.058 1.00 34.97 92 ALA A O 1
ATOM 666 N N . GLY A 1 93 ? 13.052 -40.010 -27.672 1.00 32.97 93 GLY A N 1
ATOM 667 C CA . GLY A 1 93 ? 13.312 -38.936 -28.648 1.00 32.97 93 GLY A CA 1
ATOM 668 C C . GLY A 1 93 ? 13.342 -39.385 -30.121 1.00 32.97 93 GLY A C 1
ATOM 669 O O . GLY A 1 93 ? 13.034 -40.538 -30.425 1.00 32.97 93 GLY A O 1
ATOM 670 N N . PRO A 1 94 ? 13.791 -38.506 -31.044 1.00 44.38 94 PRO A N 1
ATOM 671 C CA . PRO A 1 94 ? 15.219 -38.538 -31.380 1.00 44.38 94 PRO A CA 1
ATOM 672 C C . PRO A 1 94 ? 15.890 -37.194 -31.758 1.00 44.38 94 PRO A C 1
ATOM 674 O O . PRO A 1 94 ? 15.283 -36.271 -32.279 1.00 44.38 94 PRO A O 1
ATOM 677 N N . GLN A 1 95 ? 17.217 -37.226 -31.580 1.00 32.94 95 GLN A N 1
ATOM 678 C CA . GLN A 1 95 ? 18.298 -36.591 -32.352 1.00 32.94 95 GLN A CA 1
ATOM 679 C C . GLN A 1 95 ? 18.587 -35.077 -32.294 1.00 32.94 95 GLN A C 1
ATOM 681 O O . GLN A 1 95 ? 17.743 -34.198 -32.390 1.00 32.94 95 GLN A O 1
ATOM 686 N N . ARG A 1 96 ? 19.899 -34.837 -32.150 1.00 33.62 96 ARG A N 1
ATOM 687 C CA . ARG A 1 96 ? 20.620 -33.577 -31.961 1.00 33.62 96 ARG A CA 1
ATOM 688 C C . ARG A 1 96 ? 20.941 -32.893 -33.296 1.00 33.62 96 ARG A C 1
ATOM 690 O O . ARG A 1 96 ? 21.294 -33.567 -34.258 1.00 33.62 96 ARG A O 1
ATOM 697 N N . GLY A 1 97 ? 20.991 -31.561 -33.263 1.00 29.67 97 GLY A N 1
ATOM 698 C CA . GLY A 1 97 ? 21.678 -30.668 -34.207 1.00 29.67 97 GLY A CA 1
ATOM 699 C C . GLY A 1 97 ? 22.216 -29.433 -33.457 1.00 29.67 97 GLY A C 1
ATOM 700 O O . GLY A 1 97 ? 21.768 -29.191 -32.340 1.00 29.67 97 GLY A O 1
ATOM 701 N N . PRO A 1 98 ? 23.233 -28.719 -33.970 1.00 35.69 98 PRO A N 1
ATOM 702 C CA . PRO A 1 98 ? 24.367 -28.270 -33.161 1.00 35.69 98 PRO A CA 1
ATOM 703 C C . PRO A 1 98 ? 24.189 -26.934 -32.424 1.00 35.69 98 PRO A C 1
ATOM 705 O O . PRO A 1 98 ? 23.616 -25.969 -32.917 1.00 35.69 98 PRO A O 1
ATOM 708 N N . THR A 1 99 ? 24.807 -26.903 -31.245 1.00 34.50 99 THR A N 1
ATOM 709 C CA . THR A 1 99 ? 25.104 -25.757 -30.380 1.00 34.50 99 THR A CA 1
ATOM 710 C C . THR A 1 99 ? 25.992 -24.718 -31.066 1.00 34.50 99 THR A C 1
ATOM 712 O O . THR A 1 99 ? 27.132 -25.027 -31.419 1.00 34.50 99 THR A O 1
ATOM 715 N N . ASN A 1 100 ? 25.518 -23.472 -31.144 1.00 32.56 100 ASN A N 1
ATOM 716 C CA . ASN A 1 100 ? 26.364 -22.309 -31.401 1.00 32.56 100 ASN A CA 1
ATOM 717 C C . ASN A 1 100 ? 27.056 -21.878 -30.103 1.00 32.56 100 ASN A C 1
ATOM 719 O O . ASN A 1 100 ? 26.426 -21.403 -29.161 1.00 32.56 100 ASN A O 1
ATOM 723 N N . GLN A 1 101 ? 28.374 -22.065 -30.075 1.00 30.81 101 GLN A N 1
ATOM 724 C CA . GLN A 1 101 ? 29.273 -21.447 -29.113 1.00 30.81 101 GLN A CA 1
ATOM 725 C C . GLN A 1 101 ? 29.484 -19.986 -29.522 1.00 30.81 101 GLN A C 1
ATOM 727 O O . GLN A 1 101 ? 30.143 -19.725 -30.525 1.00 30.81 101 GLN A O 1
ATOM 732 N N . ILE A 1 102 ? 28.979 -19.039 -28.734 1.00 32.59 102 ILE A N 1
ATOM 733 C CA . ILE A 1 102 ? 29.496 -17.668 -28.742 1.00 32.59 102 ILE A CA 1
ATOM 734 C C . ILE A 1 102 ? 30.502 -17.588 -27.596 1.00 32.59 102 ILE A C 1
ATOM 736 O O . ILE A 1 102 ? 30.153 -17.516 -26.421 1.00 32.59 102 ILE A O 1
ATOM 740 N N . ARG A 1 103 ? 31.777 -17.713 -27.969 1.00 30.89 103 ARG A N 1
ATOM 741 C CA . ARG A 1 103 ? 32.924 -17.315 -27.156 1.00 30.89 103 ARG A CA 1
ATOM 742 C C . ARG A 1 103 ? 33.131 -15.823 -27.387 1.00 30.89 103 ARG A C 1
ATOM 744 O O . ARG A 1 103 ? 33.698 -15.464 -28.412 1.00 30.89 103 ARG A O 1
ATOM 751 N N . ASP A 1 104 ? 32.745 -14.990 -26.429 1.00 34.06 104 ASP A N 1
ATOM 752 C CA . ASP A 1 104 ? 33.273 -13.630 -26.355 1.00 34.06 104 ASP A CA 1
ATOM 753 C C . ASP A 1 104 ? 34.552 -13.635 -25.520 1.00 34.06 104 ASP A C 1
ATOM 755 O O . ASP A 1 104 ? 34.579 -13.716 -24.293 1.00 34.06 104 ASP A O 1
ATOM 759 N N . SER A 1 105 ? 35.651 -13.619 -26.260 1.00 34.22 105 SER A N 1
ATOM 760 C CA . SER A 1 105 ? 37.009 -13.387 -25.809 1.00 34.22 105 SER A CA 1
ATOM 761 C C . SER A 1 105 ? 37.235 -11.895 -25.550 1.00 34.22 105 SER A C 1
ATOM 763 O O . SER A 1 105 ? 37.443 -11.131 -26.488 1.00 34.22 105 SER A O 1
ATOM 765 N N . LEU A 1 106 ? 37.283 -11.495 -24.278 1.00 34.94 106 LEU A N 1
ATOM 766 C CA . LEU A 1 106 ? 37.876 -10.227 -23.838 1.00 34.94 106 LEU A CA 1
ATOM 767 C C . LEU A 1 106 ? 38.900 -10.488 -22.726 1.00 34.94 106 LEU A C 1
ATOM 769 O O . LEU A 1 106 ? 38.697 -10.182 -21.557 1.00 34.94 106 LEU A O 1
ATOM 773 N N . THR A 1 107 ? 40.043 -11.052 -23.115 1.00 36.44 107 THR A N 1
ATOM 774 C CA . THR A 1 107 ? 41.285 -10.993 -22.333 1.00 36.44 107 THR A CA 1
ATOM 775 C C . THR A 1 107 ? 42.318 -10.211 -23.135 1.00 36.44 107 THR A C 1
ATOM 777 O O . THR A 1 107 ? 43.143 -10.781 -23.847 1.00 36.44 107 THR A O 1
ATOM 780 N N . GLY A 1 108 ? 42.239 -8.884 -23.045 1.00 32.25 108 GLY A N 1
ATOM 781 C CA . GLY A 1 108 ? 43.274 -7.968 -23.514 1.00 32.25 108 GLY A CA 1
ATOM 782 C C . GLY A 1 108 ? 44.336 -7.785 -22.434 1.00 32.25 108 GLY A C 1
ATOM 783 O O . GLY A 1 108 ? 44.170 -6.996 -21.510 1.00 32.25 108 GLY A O 1
ATOM 784 N N . SER A 1 109 ? 45.418 -8.547 -22.559 1.00 32.56 109 SER A N 1
ATOM 785 C CA . SER A 1 109 ? 46.683 -8.357 -21.849 1.00 32.56 109 SER A CA 1
ATOM 786 C C . SER A 1 109 ? 47.369 -7.081 -22.347 1.00 32.56 109 SER A C 1
ATOM 788 O O . SER A 1 109 ? 47.702 -6.984 -23.526 1.00 32.56 109 SER A O 1
ATOM 790 N N . LEU A 1 110 ? 47.625 -6.124 -21.451 1.00 37.03 110 LEU A N 1
ATOM 791 C CA . LEU A 1 110 ? 48.635 -5.083 -21.652 1.00 37.03 110 LEU A CA 1
ATOM 792 C C . LEU A 1 110 ? 49.750 -5.263 -20.621 1.00 37.03 110 LEU A C 1
ATOM 794 O O . LEU A 1 110 ? 49.684 -4.796 -19.486 1.00 37.03 110 LEU A O 1
ATOM 798 N N . GLN A 1 111 ? 50.790 -5.972 -21.052 1.00 34.88 111 GLN A N 1
ATOM 799 C CA . GLN A 1 111 ? 52.119 -5.907 -20.464 1.00 34.88 111 GLN A CA 1
ATOM 800 C C . GLN A 1 111 ? 52.844 -4.652 -20.966 1.00 34.88 111 GLN A C 1
ATOM 802 O O . GLN A 1 111 ? 52.880 -4.390 -22.164 1.00 34.88 111 GLN A O 1
ATOM 807 N N . GLY A 1 112 ? 53.540 -3.973 -20.051 1.00 32.75 112 GLY A N 1
ATOM 808 C CA . GLY A 1 112 ? 54.841 -3.377 -20.354 1.00 32.75 112 GLY A CA 1
ATOM 809 C C . GLY A 1 112 ? 54.910 -1.854 -20.449 1.00 32.75 112 GLY A C 1
ATOM 810 O O . GLY A 1 112 ? 54.800 -1.289 -21.526 1.00 32.75 112 GLY A O 1
ATOM 811 N N . ALA A 1 113 ? 55.297 -1.212 -19.345 1.00 36.53 113 ALA A N 1
ATOM 812 C CA . ALA A 1 113 ? 56.242 -0.094 -19.385 1.00 36.53 113 ALA A CA 1
ATOM 813 C C . ALA A 1 113 ? 56.964 0.024 -18.035 1.00 36.53 113 ALA A C 1
ATOM 815 O O . ALA A 1 113 ? 56.529 0.709 -17.114 1.00 36.53 113 ALA A O 1
ATOM 816 N N . ARG A 1 114 ? 58.100 -0.676 -17.927 1.00 40.84 114 ARG A N 1
ATOM 817 C CA . ARG A 1 114 ? 59.143 -0.378 -16.941 1.00 40.84 114 ARG A CA 1
ATOM 818 C C . ARG A 1 114 ? 59.701 1.013 -17.251 1.00 40.84 114 ARG A C 1
ATOM 820 O O . ARG A 1 114 ? 60.159 1.232 -18.371 1.00 40.84 114 ARG A O 1
ATOM 827 N N . ARG A 1 115 ? 59.764 1.904 -16.261 1.00 41.91 115 ARG A N 1
ATOM 828 C CA . ARG A 1 115 ? 60.773 2.969 -16.236 1.00 41.91 115 ARG A CA 1
ATOM 829 C C . ARG A 1 115 ? 61.486 3.008 -14.893 1.00 41.91 115 ARG A C 1
ATOM 831 O O . ARG A 1 115 ? 60.929 2.708 -13.844 1.00 41.91 115 ARG A O 1
ATOM 838 N N . SER A 1 116 ? 62.768 3.268 -15.052 1.00 42.84 116 SER A N 1
ATOM 839 C CA . SER A 1 116 ? 63.904 3.232 -14.153 1.00 42.84 116 SER A CA 1
ATOM 840 C C . SER A 1 116 ? 63.768 4.087 -12.897 1.00 42.84 116 SER A C 1
ATOM 842 O O . SER A 1 116 ? 63.336 5.234 -12.941 1.00 42.84 116 SER A O 1
ATOM 844 N N . ARG A 1 117 ? 64.237 3.477 -11.804 1.00 38.47 117 ARG A N 1
ATOM 845 C CA . ARG A 1 117 ? 64.998 4.059 -10.691 1.00 38.47 117 ARG A CA 1
ATOM 846 C C . ARG A 1 117 ? 65.793 5.306 -11.098 1.00 38.47 117 ARG A C 1
ATOM 848 O O . ARG A 1 117 ? 66.572 5.212 -12.039 1.00 38.47 117 ARG A O 1
ATOM 855 N N . ASP A 1 118 ? 65.681 6.360 -10.299 1.00 47.12 118 ASP A N 1
ATOM 856 C CA . ASP A 1 118 ? 66.792 7.262 -10.010 1.00 47.12 118 ASP A CA 1
ATOM 857 C C . ASP A 1 118 ? 66.805 7.589 -8.515 1.00 47.12 118 ASP A C 1
ATOM 859 O O . ASP A 1 118 ? 65.769 7.680 -7.851 1.00 47.12 118 ASP A O 1
ATOM 863 N N . GLU A 1 119 ? 68.024 7.635 -7.997 1.00 45.62 119 GLU A N 1
ATOM 864 C CA . GLU A 1 119 ? 68.411 7.761 -6.600 1.00 45.62 119 GLU A CA 1
ATOM 865 C C . GLU A 1 119 ? 68.436 9.226 -6.140 1.00 45.62 119 GLU A C 1
ATOM 867 O O . GLU A 1 119 ? 68.633 10.139 -6.937 1.00 45.62 119 GLU A O 1
ATOM 872 N N . GLY A 1 120 ? 68.367 9.440 -4.822 1.00 36.25 120 GLY A N 1
ATOM 873 C CA . GLY A 1 120 ? 69.017 10.595 -4.199 1.00 36.25 120 GLY A CA 1
ATOM 874 C C . GLY A 1 120 ? 68.196 11.320 -3.136 1.00 36.25 120 GLY A C 1
ATOM 875 O O . GLY A 1 120 ? 67.125 11.848 -3.411 1.00 36.25 120 GLY A O 1
ATOM 876 N N . GLY A 1 121 ? 68.761 11.431 -1.928 1.00 37.25 121 GLY A N 1
ATOM 877 C CA . GLY A 1 121 ? 68.410 12.516 -1.005 1.00 37.25 121 GLY A CA 1
ATOM 878 C C . GLY A 1 121 ? 68.140 12.113 0.441 1.00 37.25 121 GLY A C 1
ATOM 879 O O . GLY A 1 121 ? 67.031 12.278 0.936 1.00 37.25 121 GLY A O 1
ATOM 880 N N . SER A 1 122 ? 69.172 11.647 1.146 1.00 46.09 122 SER A N 1
ATOM 881 C CA . SER A 1 122 ? 69.187 11.581 2.611 1.00 46.09 122 SER A CA 1
ATOM 882 C C . SER A 1 122 ? 69.153 12.994 3.211 1.00 46.09 122 SER A C 1
ATOM 884 O O . SER A 1 122 ? 70.037 13.806 2.935 1.00 46.09 122 SER A O 1
ATOM 886 N N . ARG A 1 123 ? 68.163 13.286 4.064 1.00 42.28 123 ARG A N 1
ATOM 887 C CA . ARG A 1 123 ? 68.226 14.376 5.050 1.00 42.28 123 ARG A CA 1
ATOM 888 C C . ARG A 1 123 ? 67.669 13.894 6.385 1.00 42.28 123 ARG A C 1
ATOM 890 O O . ARG A 1 123 ? 66.465 13.733 6.558 1.00 42.28 123 ARG A O 1
ATOM 897 N N . ALA A 1 124 ? 68.585 13.676 7.322 1.00 47.44 124 ALA A N 1
ATOM 898 C CA . ALA A 1 124 ? 68.299 13.517 8.735 1.00 47.44 124 ALA A CA 1
ATOM 899 C C . ALA A 1 124 ? 67.823 14.861 9.309 1.00 47.44 124 ALA A C 1
ATOM 901 O O . ALA A 1 124 ? 68.536 15.860 9.217 1.00 47.44 124 ALA A O 1
ATOM 902 N N . ALA A 1 125 ? 66.628 14.877 9.898 1.00 45.53 125 ALA A N 1
ATOM 903 C CA . ALA A 1 125 ? 66.143 15.970 10.729 1.00 45.53 125 ALA A CA 1
ATOM 904 C C . ALA A 1 125 ? 65.807 15.418 12.118 1.00 45.53 125 ALA A C 1
ATOM 906 O O . ALA A 1 125 ? 65.033 14.472 12.278 1.00 45.53 125 ALA A O 1
ATOM 907 N N . SER A 1 126 ? 66.469 16.007 13.102 1.00 45.06 126 SER A N 1
ATOM 908 C CA . SER A 1 126 ? 66.423 15.758 14.535 1.00 45.06 126 SER A CA 1
ATOM 909 C C . SER A 1 126 ? 64.990 15.839 15.072 1.00 45.06 126 SER A C 1
ATOM 911 O O . SER A 1 126 ? 64.311 16.844 14.875 1.00 45.06 126 SER A O 1
ATOM 913 N N . ARG A 1 127 ? 64.529 14.799 15.776 1.00 45.84 127 ARG A N 1
ATOM 914 C CA . ARG A 1 127 ? 63.291 14.836 16.571 1.00 45.84 127 ARG A CA 1
ATOM 915 C C . ARG A 1 127 ? 63.624 15.237 18.005 1.00 45.84 127 ARG A C 1
ATOM 917 O O . ARG A 1 127 ? 64.316 14.495 18.698 1.00 45.84 127 ARG A O 1
ATOM 924 N N . GLU A 1 128 ? 63.107 16.379 18.443 1.00 56.12 128 GLU A N 1
ATOM 925 C CA . GLU A 1 128 ? 63.053 16.745 19.860 1.00 56.12 128 GLU A CA 1
ATOM 926 C C . GLU A 1 128 ? 61.978 15.923 20.601 1.00 56.12 128 GLU A C 1
ATOM 928 O O . GLU A 1 128 ? 60.937 15.595 20.018 1.00 56.12 128 GLU A O 1
ATOM 933 N N . PRO A 1 129 ? 62.192 15.572 21.882 1.00 54.03 129 PRO A N 1
ATOM 934 C CA . PRO A 1 129 ? 61.214 14.840 22.677 1.00 54.03 129 PRO A CA 1
ATOM 935 C C . PRO A 1 129 ? 60.060 15.751 23.127 1.00 54.03 129 PRO A C 1
ATOM 937 O O . PRO A 1 129 ? 60.260 16.743 23.823 1.00 54.03 129 PRO A O 1
ATOM 940 N N . SER A 1 130 ? 58.828 15.379 22.769 1.00 53.38 130 SER A N 1
ATOM 941 C CA . SER A 1 130 ? 57.610 16.040 23.251 1.00 53.38 130 SER A CA 1
ATOM 942 C C . SER A 1 130 ? 57.396 15.830 24.763 1.00 53.38 130 SER A C 1
ATOM 944 O O . SER A 1 130 ? 57.676 14.742 25.280 1.00 53.38 130 SER A O 1
ATOM 946 N N . PRO A 1 131 ? 56.853 16.828 25.486 1.00 54.19 131 PRO A N 1
ATOM 947 C CA . PRO A 1 131 ? 56.598 16.731 26.918 1.00 54.19 131 PRO A CA 1
ATOM 948 C C . PRO A 1 131 ? 55.465 15.743 27.224 1.00 54.19 131 PRO A C 1
ATOM 950 O O . PRO A 1 131 ? 54.384 15.786 26.632 1.00 54.19 131 PRO A O 1
ATOM 953 N N . LYS A 1 132 ? 55.710 14.860 28.197 1.00 48.47 132 LYS A N 1
ATOM 954 C CA . LYS A 1 132 ? 54.711 13.952 28.770 1.00 48.47 132 LYS A CA 1
ATOM 955 C C . LYS A 1 132 ? 53.684 14.777 29.553 1.00 48.47 132 LYS A C 1
ATOM 957 O O . LYS A 1 132 ? 53.956 15.184 30.677 1.00 48.47 132 LYS A O 1
ATOM 962 N N . THR A 1 133 ? 52.514 15.016 28.969 1.00 48.31 133 THR A N 1
ATOM 963 C CA . THR A 1 133 ? 51.335 15.484 29.713 1.00 48.31 133 THR A CA 1
ATOM 964 C C . THR A 1 133 ? 50.545 14.266 30.187 1.00 48.31 133 THR A C 1
ATOM 966 O O . THR A 1 133 ? 50.277 13.348 29.411 1.00 48.31 133 THR A O 1
ATOM 969 N N . SER A 1 134 ? 50.249 14.209 31.486 1.00 54.12 134 SER A N 1
ATOM 970 C CA . SER A 1 134 ? 49.510 13.112 32.110 1.00 54.12 134 SER A CA 1
ATOM 971 C C . SER A 1 134 ? 48.065 13.082 31.604 1.00 54.12 134 SER A C 1
ATOM 973 O O . SER A 1 134 ? 47.389 14.103 31.490 1.00 54.12 134 SER A O 1
ATOM 975 N N . ALA A 1 135 ? 47.577 11.882 31.298 1.00 51.00 135 ALA A N 1
ATOM 976 C CA . ALA A 1 135 ? 46.249 11.629 30.741 1.00 51.00 135 ALA A CA 1
ATOM 977 C C . ALA A 1 135 ? 45.103 11.695 31.779 1.00 51.00 135 ALA A C 1
ATOM 979 O O . ALA A 1 135 ? 44.030 11.153 31.530 1.00 51.00 135 ALA A O 1
ATOM 980 N N . ALA A 1 136 ? 45.316 12.323 32.941 1.00 48.88 136 ALA A N 1
ATOM 981 C CA . ALA A 1 136 ? 44.385 12.246 34.071 1.00 48.88 136 ALA A CA 1
ATOM 982 C C . ALA A 1 136 ? 43.364 13.401 34.156 1.00 48.88 136 ALA A C 1
ATOM 984 O O . ALA A 1 136 ? 42.332 13.221 34.788 1.00 48.88 136 ALA A O 1
ATOM 985 N N . ASP A 1 137 ? 43.576 14.530 33.466 1.00 48.44 137 ASP A N 1
ATOM 986 C CA . ASP A 1 137 ? 42.781 15.759 33.690 1.00 48.44 137 ASP A CA 1
ATOM 987 C C . ASP A 1 137 ? 41.867 16.186 32.521 1.00 48.44 137 ASP A C 1
ATOM 989 O O . ASP A 1 137 ? 41.440 17.335 32.446 1.00 48.44 137 ASP A O 1
ATOM 993 N N . ARG A 1 138 ? 41.537 15.290 31.575 1.00 46.28 138 ARG A N 1
ATOM 994 C CA . ARG A 1 138 ? 40.693 15.634 30.399 1.00 46.28 138 ARG A CA 1
ATOM 995 C C . ARG A 1 138 ? 39.350 14.915 30.301 1.00 46.28 138 ARG A C 1
ATOM 997 O O . ARG A 1 138 ? 38.758 14.898 29.224 1.00 46.28 138 ARG A O 1
ATOM 1004 N N . TYR A 1 139 ? 38.839 14.350 31.391 1.00 43.62 139 TYR A N 1
ATOM 1005 C CA . TYR A 1 139 ? 37.448 13.899 31.414 1.00 43.62 139 TYR A CA 1
ATOM 1006 C C . TYR A 1 139 ? 36.573 14.967 32.074 1.00 43.62 139 TYR A C 1
ATOM 1008 O O . TYR A 1 139 ? 36.666 15.143 33.290 1.00 43.62 139 TYR A O 1
ATOM 1016 N N . PRO A 1 140 ? 35.722 15.691 31.318 1.00 50.06 140 PRO A N 1
ATOM 1017 C CA . PRO A 1 140 ? 34.672 16.475 31.943 1.00 50.06 140 PRO A CA 1
ATOM 1018 C C . PRO A 1 140 ? 33.817 15.526 32.785 1.00 50.06 140 PRO A C 1
ATOM 1020 O O . PRO A 1 140 ? 33.383 14.473 32.309 1.00 50.06 140 PRO A O 1
ATOM 1023 N N . GLN A 1 141 ? 33.637 15.893 34.054 1.00 51.22 141 GLN A N 1
ATOM 1024 C CA . GLN A 1 141 ? 32.742 15.229 34.995 1.00 51.22 141 GLN A CA 1
ATOM 1025 C C . GLN A 1 141 ? 31.417 14.955 34.278 1.00 51.22 141 GLN A C 1
ATOM 1027 O O . GLN A 1 141 ? 30.762 15.877 33.788 1.00 51.22 141 GLN A O 1
ATOM 1032 N N . ARG A 1 142 ? 31.078 13.670 34.141 1.00 47.75 142 ARG A N 1
ATOM 1033 C CA . ARG A 1 142 ? 29.856 13.202 33.492 1.00 47.75 142 ARG A CA 1
ATOM 1034 C C . ARG A 1 142 ? 28.685 13.700 34.339 1.00 47.75 142 ARG A C 1
ATOM 1036 O O . ARG A 1 142 ? 28.323 13.058 35.319 1.00 47.75 142 ARG A O 1
ATOM 1043 N N . GLY A 1 143 ? 28.150 14.865 33.971 1.00 51.75 143 GLY A N 1
ATOM 1044 C CA . GLY A 1 143 ? 26.930 15.415 34.544 1.00 51.75 143 GLY A CA 1
ATOM 1045 C C . GLY A 1 143 ? 25.837 14.353 34.535 1.00 51.75 143 GLY A C 1
ATOM 1046 O O . GLY A 1 143 ? 25.767 13.529 33.616 1.00 51.75 143 GLY A O 1
ATOM 1047 N N . GLU A 1 144 ? 25.057 14.335 35.610 1.00 48.22 144 GLU A N 1
ATOM 1048 C CA . GLU A 1 144 ? 24.030 13.340 35.886 1.00 48.22 144 GLU A CA 1
ATOM 1049 C C . GLU A 1 144 ? 23.211 13.045 34.628 1.00 48.22 144 GLU A C 1
ATOM 1051 O O . GLU A 1 144 ? 22.639 13.933 33.995 1.00 48.22 144 GLU A O 1
ATOM 1056 N N . SER A 1 145 ? 23.208 11.774 34.224 1.00 50.53 145 SER A N 1
ATOM 1057 C CA . SER A 1 145 ? 22.400 11.332 33.095 1.00 50.53 145 SER A CA 1
ATOM 1058 C C . SER A 1 145 ? 20.935 11.610 33.440 1.00 50.53 145 SER A C 1
ATOM 1060 O O . SER A 1 145 ? 20.466 11.072 34.445 1.00 50.53 145 SER A O 1
ATOM 1062 N N . PRO A 1 146 ? 20.209 12.433 32.658 1.00 47.22 146 PRO A N 1
ATOM 1063 C CA . PRO A 1 146 ? 18.819 12.747 32.953 1.00 47.22 146 PRO A CA 1
ATOM 1064 C C . PRO A 1 146 ? 18.035 11.445 33.084 1.00 47.22 146 PRO A C 1
ATOM 1066 O O . PRO A 1 146 ? 18.112 10.579 32.204 1.00 47.22 146 PRO A O 1
ATOM 1069 N N . GLN A 1 147 ? 17.343 11.301 34.217 1.00 47.28 147 GLN A N 1
ATOM 1070 C CA . GLN A 1 147 ? 16.644 10.083 34.601 1.00 47.28 147 GLN A CA 1
ATOM 1071 C C . GLN A 1 147 ? 15.772 9.597 33.439 1.00 47.28 147 GLN A C 1
ATOM 1073 O O . GLN A 1 147 ? 14.922 10.311 32.908 1.00 47.28 147 GLN A O 1
ATOM 1078 N N . ARG A 1 148 ? 16.033 8.361 33.009 1.00 52.69 148 ARG A N 1
ATOM 1079 C CA . ARG A 1 148 ? 15.519 7.736 31.779 1.00 52.69 148 ARG A CA 1
ATOM 1080 C C . ARG A 1 148 ? 13.992 7.518 31.773 1.00 52.69 148 ARG A C 1
ATOM 1082 O O . ARG A 1 148 ? 13.484 6.957 30.811 1.00 52.69 148 ARG A O 1
ATOM 1089 N N . GLY A 1 149 ? 13.286 7.923 32.832 1.00 46.91 149 GLY A N 1
ATOM 1090 C CA . GLY A 1 149 ? 11.894 7.560 33.111 1.00 46.91 149 GLY A CA 1
ATOM 1091 C C . GLY A 1 149 ? 10.817 8.555 32.665 1.00 46.91 149 GLY A C 1
ATOM 1092 O O . GLY A 1 149 ? 9.671 8.145 32.542 1.00 46.91 149 GLY A O 1
ATOM 1093 N N . ASP A 1 150 ? 11.143 9.821 32.381 1.00 45.47 150 ASP A N 1
ATOM 1094 C CA . ASP A 1 150 ? 10.112 10.851 32.118 1.00 45.47 150 ASP A CA 1
ATOM 1095 C C . ASP A 1 150 ? 9.942 11.247 30.642 1.00 45.47 150 ASP A C 1
ATOM 1097 O O . ASP A 1 150 ? 9.122 12.099 30.310 1.00 45.47 150 ASP A O 1
ATOM 1101 N N . ARG A 1 151 ? 10.685 10.629 29.715 1.00 52.16 151 ARG A N 1
ATOM 1102 C CA . ARG A 1 151 ? 10.781 11.138 28.335 1.00 52.16 151 ARG A CA 1
ATOM 1103 C C . ARG A 1 151 ? 9.669 10.703 27.366 1.00 52.16 151 ARG A C 1
ATOM 1105 O O . ARG A 1 151 ? 9.678 11.172 26.236 1.00 52.16 151 ARG A O 1
ATOM 1112 N N . TYR A 1 152 ? 8.721 9.859 27.781 1.00 51.88 152 TYR A N 1
ATOM 1113 C CA . TYR A 1 152 ? 7.692 9.301 26.882 1.00 51.88 152 TYR A CA 1
ATOM 1114 C C . TYR A 1 152 ? 6.267 9.342 27.453 1.00 51.88 152 TYR A C 1
ATOM 1116 O O . TYR A 1 152 ? 5.453 8.482 27.142 1.00 51.88 152 TYR A O 1
ATOM 1124 N N . LYS A 1 153 ? 5.941 10.332 28.293 1.00 52.28 153 LYS A N 1
ATOM 1125 C CA . LYS A 1 153 ? 4.551 10.545 28.749 1.00 52.28 153 LYS A CA 1
ATOM 1126 C C . LYS A 1 153 ? 3.673 11.299 27.739 1.00 52.28 153 LYS A C 1
ATOM 1128 O O . LYS A 1 153 ? 2.481 11.447 27.968 1.00 52.28 153 LYS A O 1
ATOM 1133 N N . GLY A 1 154 ? 4.241 11.775 26.632 1.00 57.88 154 GLY A N 1
ATOM 1134 C CA . GLY A 1 154 ? 3.478 12.234 25.475 1.00 57.88 154 GLY A CA 1
ATOM 1135 C C . GLY A 1 154 ? 3.511 11.137 24.423 1.00 57.88 154 GLY A C 1
ATOM 1136 O O . GLY A 1 154 ? 4.605 10.738 24.022 1.00 57.88 154 GLY A O 1
ATOM 1137 N N . GLY A 1 155 ? 2.347 10.628 24.011 1.00 59.97 155 GLY A N 1
ATOM 1138 C CA . GLY A 1 155 ? 2.250 9.657 22.921 1.00 59.97 155 GLY A CA 1
ATOM 1139 C C . GLY A 1 155 ? 3.059 10.106 21.701 1.00 59.97 155 GLY A C 1
ATOM 1140 O O . GLY A 1 155 ? 3.261 11.302 21.491 1.00 59.97 155 GLY A O 1
ATOM 1141 N N . VAL A 1 156 ? 3.554 9.148 20.914 1.00 58.56 156 VAL A N 1
ATOM 1142 C CA . VAL A 1 156 ? 4.397 9.421 19.742 1.00 58.56 156 VAL A CA 1
ATOM 1143 C C . VAL A 1 156 ? 3.690 10.441 18.831 1.00 58.56 156 VAL A C 1
ATOM 1145 O O . VAL A 1 156 ? 2.608 10.123 18.322 1.00 58.56 156 VAL A O 1
ATOM 1148 N N . PRO A 1 157 ? 4.256 11.652 18.631 1.00 63.62 157 PRO A N 1
ATOM 1149 C CA . PRO A 1 157 ? 3.694 12.659 17.739 1.00 63.62 157 PRO A CA 1
ATOM 1150 C C . PRO A 1 157 ? 3.296 12.058 16.391 1.00 63.62 157 PRO A C 1
ATOM 1152 O O . PRO A 1 157 ? 4.029 11.238 15.841 1.00 63.62 157 PRO A O 1
ATOM 1155 N N . ALA A 1 158 ? 2.163 12.488 15.828 1.00 61.22 158 ALA A N 1
ATOM 1156 C CA . ALA A 1 158 ? 1.677 12.002 14.530 1.00 61.22 158 ALA A CA 1
ATOM 1157 C C . ALA A 1 158 ? 2.736 12.118 13.411 1.00 61.22 158 ALA A C 1
ATOM 1159 O O . ALA A 1 158 ? 2.749 11.333 12.467 1.00 61.22 158 ALA A O 1
ATOM 1160 N N . GLU A 1 159 ? 3.665 13.062 13.548 1.00 59.22 159 GLU A N 1
ATOM 1161 C CA . GLU A 1 159 ? 4.788 13.293 12.637 1.00 59.22 159 GLU A CA 1
ATOM 1162 C C . GLU A 1 159 ? 5.819 12.151 12.625 1.00 59.22 159 GLU A C 1
ATOM 1164 O O . GLU A 1 159 ? 6.438 11.897 11.596 1.00 59.22 159 GLU A O 1
ATOM 1169 N N . LEU A 1 160 ? 5.955 11.404 13.727 1.00 60.59 160 LEU A N 1
ATOM 1170 C CA . LEU A 1 160 ? 6.839 10.236 13.841 1.00 60.59 160 LEU A CA 1
ATOM 1171 C C . LEU A 1 160 ? 6.203 8.940 13.311 1.00 60.59 160 LEU A C 1
ATOM 1173 O O . LEU A 1 160 ? 6.860 7.904 13.290 1.00 60.59 160 LEU A O 1
ATOM 1177 N N . ARG A 1 161 ? 4.944 8.981 12.852 1.00 70.06 161 ARG A N 1
ATOM 1178 C CA . ARG A 1 161 ? 4.248 7.834 12.230 1.00 70.06 161 ARG A CA 1
ATOM 1179 C C . ARG A 1 161 ? 4.514 7.713 10.723 1.00 70.06 161 ARG A C 1
ATOM 1181 O O . ARG A 1 161 ? 3.805 6.993 10.021 1.00 70.06 161 ARG A O 1
ATOM 1188 N N . ARG A 1 162 ? 5.501 8.453 10.211 1.00 82.19 162 ARG A N 1
ATOM 1189 C CA . ARG A 1 162 ? 5.894 8.467 8.799 1.00 82.19 162 ARG A CA 1
ATOM 1190 C C . ARG A 1 162 ? 7.246 7.797 8.617 1.00 82.19 162 ARG A C 1
ATOM 1192 O O . ARG A 1 162 ? 8.121 7.947 9.464 1.00 82.19 162 ARG A O 1
ATOM 1199 N N . THR A 1 163 ? 7.439 7.138 7.478 1.00 87.69 163 THR A N 1
ATOM 1200 C CA . THR A 1 163 ? 8.771 6.762 7.000 1.00 87.69 163 THR A CA 1
ATOM 1201 C C . THR A 1 163 ? 9.550 8.046 6.703 1.00 87.69 163 THR A C 1
ATOM 1203 O O . THR A 1 163 ? 9.129 8.804 5.826 1.00 87.69 163 THR A O 1
ATOM 1206 N N . PRO A 1 164 ? 10.647 8.344 7.423 1.00 90.50 164 PRO A N 1
ATOM 1207 C CA . PRO A 1 164 ? 11.419 9.552 7.164 1.00 90.50 164 PRO A CA 1
ATOM 1208 C C . PRO A 1 164 ? 11.969 9.542 5.735 1.00 90.50 164 PRO A C 1
ATOM 1210 O O . PRO A 1 164 ? 12.564 8.554 5.304 1.00 90.50 164 PRO A O 1
ATOM 1213 N N . GLN A 1 165 ? 11.799 10.651 5.018 1.00 92.75 165 GLN A N 1
ATOM 1214 C CA . GLN A 1 165 ? 12.390 10.865 3.701 1.00 92.75 165 GLN A CA 1
ATOM 1215 C C . GLN A 1 165 ? 13.455 11.953 3.815 1.00 92.75 165 GLN A C 1
ATOM 1217 O O . GLN A 1 165 ? 13.204 13.034 4.347 1.00 92.75 165 GLN A O 1
ATOM 1222 N N . PHE A 1 166 ? 14.653 11.666 3.315 1.00 94.94 166 PHE A N 1
ATOM 1223 C CA . PHE A 1 166 ? 15.771 12.600 3.334 1.00 94.94 166 PHE A CA 1
ATOM 1224 C C . PHE A 1 166 ? 16.102 13.000 1.902 1.00 94.94 166 PHE A C 1
ATOM 1226 O O . PHE A 1 166 ? 16.451 12.152 1.083 1.00 94.94 166 PHE A O 1
ATOM 1233 N N . VAL A 1 167 ? 15.997 14.294 1.607 1.00 95.19 167 VAL A N 1
ATOM 1234 C CA . VAL A 1 167 ? 16.333 14.858 0.296 1.00 95.19 167 VAL A CA 1
ATOM 1235 C C . VAL A 1 167 ? 17.653 15.610 0.415 1.00 95.19 167 VAL A C 1
ATOM 1237 O O . VAL A 1 167 ? 17.794 16.503 1.249 1.00 95.19 167 VAL A O 1
ATOM 1240 N N . THR A 1 168 ? 18.625 15.248 -0.423 1.00 95.75 168 THR A N 1
ATOM 1241 C CA . THR A 1 168 ? 19.941 15.897 -0.469 1.00 95.75 168 THR A CA 1
ATOM 1242 C C . THR A 1 168 ? 20.076 16.686 -1.768 1.00 95.75 168 THR A C 1
ATOM 1244 O O . THR A 1 168 ? 20.007 16.109 -2.850 1.00 95.75 168 THR A O 1
ATOM 1247 N N . GLY A 1 169 ? 20.318 17.996 -1.665 1.00 96.44 169 GLY A N 1
ATOM 1248 C CA . GLY A 1 169 ? 20.446 18.886 -2.825 1.00 96.44 169 GLY A CA 1
ATOM 1249 C C . GLY A 1 169 ? 19.112 19.173 -3.539 1.00 96.44 169 GLY A C 1
ATOM 1250 O O . GLY A 1 169 ? 18.049 18.805 -3.036 1.00 96.44 169 GLY A O 1
ATOM 1251 N N . PRO A 1 170 ? 19.145 19.860 -4.698 1.00 95.00 170 PRO A N 1
ATOM 1252 C CA . PRO A 1 170 ? 17.951 20.166 -5.485 1.00 95.00 170 PRO A CA 1
ATOM 1253 C C . PRO A 1 170 ? 17.501 18.937 -6.295 1.00 95.00 170 PRO A C 1
ATOM 1255 O O . PRO A 1 170 ? 17.726 18.854 -7.502 1.00 95.00 170 PRO A O 1
ATOM 1258 N N . PHE A 1 171 ? 16.897 17.951 -5.628 1.00 96.12 171 PHE A N 1
ATOM 1259 C CA . PHE A 1 171 ? 16.340 16.778 -6.305 1.00 96.12 171 PHE A CA 1
ATOM 1260 C C . PHE A 1 171 ? 15.116 17.170 -7.144 1.00 96.12 171 PHE A C 1
ATOM 1262 O O . PHE A 1 171 ? 14.166 17.749 -6.624 1.00 96.12 171 PHE A O 1
ATOM 1269 N N . THR A 1 172 ? 15.131 16.822 -8.431 1.00 95.81 172 THR A N 1
ATOM 1270 C CA . THR A 1 172 ? 13.989 16.974 -9.342 1.00 95.81 172 THR A CA 1
ATOM 1271 C C . THR A 1 172 ? 13.616 15.592 -9.878 1.00 95.81 172 THR A C 1
ATOM 1273 O O . THR A 1 172 ? 14.493 14.897 -10.396 1.00 95.81 172 THR A O 1
ATOM 1276 N N . PRO A 1 173 ? 12.358 15.141 -9.735 1.00 94.00 173 PRO A N 1
ATOM 1277 C CA . PRO A 1 173 ? 11.951 13.842 -10.249 1.00 94.00 173 PRO A CA 1
ATOM 1278 C C . PRO A 1 173 ? 11.933 13.847 -11.786 1.00 94.00 173 PRO A C 1
ATOM 1280 O O . PRO A 1 173 ? 11.378 14.748 -12.405 1.00 94.00 173 PRO A O 1
ATOM 1283 N N . HIS A 1 174 ? 12.508 12.808 -12.396 1.00 94.38 174 HIS A N 1
ATOM 1284 C CA . HIS A 1 174 ? 12.535 12.585 -13.852 1.00 94.38 174 HIS A CA 1
ATOM 1285 C C . HIS A 1 174 ? 11.893 11.242 -14.218 1.00 94.38 174 HIS A C 1
ATOM 1287 O O . HIS A 1 174 ? 12.407 10.494 -15.048 1.00 94.38 174 HIS A O 1
ATOM 1293 N N . HIS A 1 175 ? 10.825 10.870 -13.514 1.00 92.38 175 HIS A N 1
ATOM 1294 C CA . HIS A 1 175 ? 10.160 9.605 -13.780 1.00 92.38 175 HIS A CA 1
ATOM 1295 C C . HIS A 1 175 ? 9.458 9.652 -15.140 1.00 92.38 175 HIS A C 1
ATOM 1297 O O . HIS A 1 175 ? 8.865 10.660 -15.507 1.00 92.38 175 HIS A O 1
ATOM 1303 N N . CYS A 1 176 ? 9.519 8.546 -15.869 1.00 93.69 176 CYS A N 1
ATOM 1304 C CA . CYS A 1 176 ? 8.817 8.352 -17.126 1.00 93.69 176 CYS A CA 1
ATOM 1305 C C . CYS A 1 176 ? 8.146 6.977 -17.132 1.00 93.69 176 CYS A C 1
ATOM 1307 O O . CYS A 1 176 ? 8.439 6.110 -16.295 1.00 93.69 176 CYS A O 1
ATOM 1309 N N . PHE A 1 177 ? 7.239 6.789 -18.084 1.00 92.44 177 PHE A N 1
ATOM 1310 C CA . PHE A 1 177 ? 6.754 5.465 -18.426 1.00 92.44 177 PHE A CA 1
ATOM 1311 C C . PHE A 1 177 ? 7.845 4.711 -19.194 1.00 92.44 177 PHE A C 1
ATOM 1313 O O . PHE A 1 177 ? 8.437 5.263 -20.120 1.00 92.44 177 PHE A O 1
ATOM 1320 N N . LEU A 1 178 ? 8.137 3.478 -18.783 1.00 95.38 178 LEU A N 1
ATOM 1321 C CA . LEU A 1 178 ? 9.109 2.620 -19.461 1.00 95.38 178 LEU A CA 1
ATOM 1322 C C . LEU A 1 178 ? 8.366 1.701 -20.426 1.00 95.38 178 LEU A C 1
ATOM 1324 O O . LEU A 1 178 ? 7.315 1.175 -20.069 1.00 95.38 178 LEU A O 1
ATOM 1328 N N . GLU A 1 179 ? 8.930 1.466 -21.610 1.00 96.94 179 GLU A N 1
ATOM 1329 C CA . GLU A 1 179 ? 8.409 0.435 -22.512 1.00 96.94 179 GLU A CA 1
ATOM 1330 C C . GLU A 1 179 ? 8.453 -0.940 -21.828 1.00 96.94 179 GLU A C 1
ATOM 1332 O O . GLU A 1 179 ? 9.371 -1.218 -21.053 1.00 96.94 179 GLU A O 1
ATOM 1337 N N . ASP A 1 180 ? 7.515 -1.838 -22.147 1.00 95.88 180 ASP A N 1
ATOM 1338 C CA . ASP A 1 180 ? 7.372 -3.135 -21.463 1.00 95.88 180 ASP A CA 1
ATOM 1339 C C . ASP A 1 180 ? 8.674 -3.939 -21.409 1.00 95.88 180 ASP A C 1
ATOM 1341 O O . ASP A 1 180 ? 9.018 -4.516 -20.378 1.00 95.88 180 ASP A O 1
ATOM 1345 N N . ARG A 1 181 ? 9.447 -3.928 -22.501 1.00 97.19 181 ARG A N 1
ATOM 1346 C CA . ARG A 1 181 ? 10.748 -4.605 -22.563 1.00 97.19 181 ARG A CA 1
ATOM 1347 C C . ARG A 1 181 ? 11.761 -3.996 -21.594 1.00 97.19 181 ARG A C 1
ATOM 1349 O O . ARG A 1 181 ? 12.532 -4.719 -20.962 1.00 97.19 181 ARG A O 1
ATOM 1356 N N . GLU A 1 182 ? 11.807 -2.671 -21.507 1.00 98.06 182 GLU A N 1
ATOM 1357 C CA . GLU A 1 182 ? 12.718 -1.968 -20.605 1.00 98.06 182 GLU A CA 1
ATOM 1358 C C . GLU A 1 182 ? 12.289 -2.137 -19.152 1.00 98.06 182 GLU A C 1
ATOM 1360 O O . GLU A 1 182 ? 13.139 -2.349 -18.282 1.00 98.06 182 GLU A O 1
ATOM 1365 N N . TYR A 1 183 ? 10.979 -2.111 -18.898 1.00 97.50 183 TYR A N 1
ATOM 1366 C CA . TYR A 1 183 ? 10.431 -2.329 -17.572 1.00 97.50 183 TYR A CA 1
ATOM 1367 C C . TYR A 1 183 ? 10.653 -3.767 -17.097 1.00 97.50 183 TYR A C 1
ATOM 1369 O O . TYR A 1 183 ? 11.150 -3.954 -15.990 1.00 97.50 183 TYR A O 1
ATOM 1377 N N . GLY A 1 184 ? 10.417 -4.775 -17.943 1.00 97.94 184 GLY A N 1
ATOM 1378 C CA . GLY A 1 184 ? 10.722 -6.178 -17.642 1.00 97.94 184 GLY A CA 1
ATOM 1379 C C . GLY A 1 184 ? 12.189 -6.383 -17.249 1.00 97.94 184 GLY A C 1
ATOM 1380 O O . GLY A 1 184 ? 12.477 -6.965 -16.204 1.00 97.94 184 GLY A O 1
ATOM 1381 N N . ARG A 1 185 ? 13.131 -5.784 -17.996 1.00 98.19 185 ARG A N 1
ATOM 1382 C CA . ARG A 1 185 ? 14.563 -5.809 -17.639 1.00 98.19 185 ARG A CA 1
ATOM 1383 C C . ARG A 1 185 ? 14.851 -5.110 -16.305 1.00 98.19 185 ARG A C 1
ATOM 1385 O O . ARG A 1 185 ? 15.738 -5.537 -15.565 1.00 98.19 185 ARG A O 1
ATOM 1392 N N . ALA A 1 186 ? 14.144 -4.022 -16.001 1.00 97.94 186 ALA A N 1
ATOM 1393 C CA . ALA A 1 186 ? 14.269 -3.353 -14.711 1.00 97.94 186 ALA A CA 1
ATOM 1394 C C . ALA A 1 186 ? 13.791 -4.262 -13.567 1.00 97.94 186 ALA A C 1
ATOM 1396 O O . ALA A 1 186 ? 14.471 -4.333 -12.548 1.00 97.94 186 ALA A O 1
ATOM 1397 N N . LEU A 1 187 ? 12.690 -4.998 -13.751 1.00 97.94 187 LEU A N 1
ATOM 1398 C CA . LEU A 1 187 ? 12.172 -5.950 -12.761 1.00 97.94 187 LEU A CA 1
ATOM 1399 C C . LEU A 1 187 ? 13.104 -7.150 -12.530 1.00 97.94 187 LEU A C 1
ATOM 1401 O O . LEU A 1 187 ? 13.140 -7.663 -11.417 1.00 97.94 187 LEU A O 1
ATOM 1405 N N . ASP A 1 188 ? 13.898 -7.553 -13.527 1.00 98.19 188 ASP A N 1
ATOM 1406 C CA . ASP A 1 188 ? 14.943 -8.580 -13.353 1.00 98.19 188 ASP A CA 1
ATOM 1407 C C . ASP A 1 188 ? 16.106 -8.107 -12.461 1.00 98.19 188 ASP A C 1
ATOM 1409 O O . ASP A 1 188 ? 16.847 -8.917 -11.907 1.00 98.19 188 ASP A O 1
ATOM 1413 N N . SER A 1 189 ? 16.316 -6.791 -12.367 1.00 98.12 189 SER A N 1
ATOM 1414 C CA . SER A 1 189 ? 17.546 -6.212 -11.807 1.00 98.12 189 SER A CA 1
ATOM 1415 C C . SER A 1 189 ? 17.322 -5.401 -10.534 1.00 98.12 189 SER A C 1
ATOM 1417 O O . SER A 1 189 ? 18.278 -5.131 -9.806 1.00 98.12 189 SER A O 1
ATOM 1419 N N . LEU A 1 190 ? 16.089 -4.962 -10.283 1.00 98.06 190 LEU A N 1
ATOM 1420 C CA . LEU A 1 190 ? 15.750 -4.011 -9.234 1.00 98.06 190 LEU A CA 1
ATOM 1421 C C . LEU A 1 190 ? 14.592 -4.533 -8.390 1.00 98.06 190 LEU A C 1
ATOM 1423 O O . LEU A 1 190 ? 13.587 -5.010 -8.909 1.00 98.06 190 LEU A O 1
ATOM 1427 N N . VAL A 1 191 ? 14.708 -4.333 -7.079 1.00 98.31 191 VAL A N 1
ATOM 1428 C CA . VAL A 1 191 ? 13.584 -4.478 -6.155 1.00 98.31 191 VAL A CA 1
ATOM 1429 C C . VAL A 1 191 ? 12.803 -3.167 -6.169 1.00 98.31 191 VAL A C 1
ATOM 1431 O O . VAL A 1 191 ? 13.370 -2.109 -5.876 1.00 98.31 191 VAL A O 1
ATOM 1434 N N . LYS A 1 192 ? 11.521 -3.205 -6.542 1.00 97.19 192 LYS A N 1
ATOM 1435 C CA . LYS A 1 192 ? 10.702 -1.985 -6.620 1.00 97.19 192 LYS A CA 1
ATOM 1436 C C . LYS A 1 192 ? 10.121 -1.626 -5.252 1.00 97.19 192 LYS A C 1
ATOM 1438 O O . LYS A 1 192 ? 9.705 -2.490 -4.488 1.00 97.19 192 LYS A O 1
ATOM 1443 N N . ALA A 1 193 ? 10.079 -0.331 -4.955 1.00 98.25 193 ALA A N 1
ATOM 1444 C CA . ALA A 1 193 ? 9.366 0.181 -3.791 1.00 98.25 193 ALA A CA 1
ATOM 1445 C C . ALA A 1 193 ? 7.868 0.292 -4.106 1.00 98.25 193 ALA A C 1
ATOM 1447 O O . ALA A 1 193 ? 7.483 0.839 -5.147 1.00 98.25 193 ALA A O 1
ATOM 1448 N N . VAL A 1 194 ? 7.035 -0.212 -3.203 1.00 98.38 194 VAL A N 1
ATOM 1449 C CA . VAL A 1 194 ? 5.575 -0.257 -3.330 1.00 98.38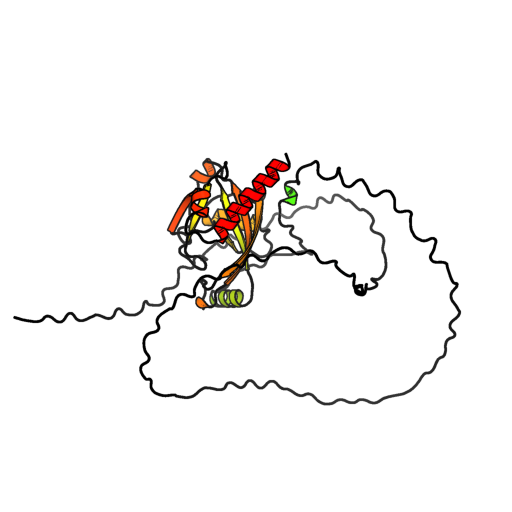 194 VAL A CA 1
ATOM 1450 C C . VAL A 1 194 ? 4.942 0.365 -2.086 1.00 98.38 194 VAL A C 1
ATOM 1452 O O . VAL A 1 194 ? 5.471 0.243 -0.981 1.00 98.38 194 VAL A O 1
ATOM 1455 N N . SER A 1 195 ? 3.813 1.041 -2.277 1.00 98.50 195 SER A N 1
ATOM 1456 C CA . SER A 1 195 ? 2.935 1.455 -1.188 1.00 98.50 195 SER A CA 1
ATOM 1457 C C . SER A 1 195 ? 1.613 0.716 -1.318 1.00 98.50 195 SER A C 1
ATOM 1459 O O . SER A 1 195 ? 0.807 1.047 -2.194 1.00 98.50 195 SER A O 1
ATOM 1461 N N . ASP A 1 196 ? 1.409 -0.254 -0.431 1.00 98.69 196 ASP A N 1
ATOM 1462 C CA . ASP A 1 196 ? 0.147 -0.976 -0.277 1.00 98.69 196 ASP A CA 1
ATOM 1463 C C . ASP A 1 196 ? -0.685 -0.356 0.847 1.00 98.69 196 ASP A C 1
ATOM 1465 O O . ASP A 1 196 ? -0.150 0.250 1.783 1.00 98.69 196 ASP A O 1
ATOM 1469 N N . ILE A 1 197 ? -2.005 -0.491 0.755 1.00 98.75 197 ILE A N 1
ATOM 1470 C CA . ILE A 1 197 ? -2.963 0.094 1.683 1.00 98.75 197 ILE A CA 1
ATOM 1471 C C . ILE A 1 197 ? -3.894 -1.003 2.202 1.00 98.75 197 ILE A C 1
ATOM 1473 O O . ILE A 1 197 ? -4.706 -1.563 1.466 1.00 98.75 197 ILE A O 1
ATOM 1477 N N . LEU A 1 198 ? -3.806 -1.271 3.504 1.00 98.62 198 LEU A N 1
ATOM 1478 C CA . LEU A 1 198 ? -4.824 -1.995 4.247 1.00 98.62 198 LEU A CA 1
ATOM 1479 C C . LEU A 1 198 ? -5.935 -1.008 4.615 1.00 98.62 198 LEU A C 1
ATOM 1481 O O . LEU A 1 198 ? -5.826 -0.237 5.575 1.00 98.62 198 LEU A O 1
ATOM 1485 N N . VAL A 1 199 ? -6.992 -1.013 3.808 1.00 98.62 199 VAL A N 1
ATOM 1486 C CA . VAL A 1 199 ? -8.179 -0.194 4.045 1.00 98.62 199 VAL A CA 1
ATOM 1487 C C . VAL A 1 199 ? -9.035 -0.859 5.121 1.00 98.62 199 VAL A C 1
ATOM 1489 O O . VAL A 1 199 ? -9.404 -2.023 4.977 1.00 98.62 199 VAL A O 1
ATOM 1492 N N . THR A 1 200 ? -9.348 -0.141 6.198 1.00 98.12 200 THR A N 1
ATOM 1493 C CA . THR A 1 200 ? -10.074 -0.670 7.361 1.00 98.12 200 THR A CA 1
ATOM 1494 C C . THR A 1 200 ? -11.415 0.024 7.558 1.00 98.12 200 THR A C 1
ATOM 1496 O O . THR A 1 200 ? -11.582 1.202 7.226 1.00 98.12 200 THR A O 1
ATOM 1499 N N . SER A 1 201 ? -12.361 -0.687 8.172 1.00 95.56 201 SER A N 1
ATOM 1500 C CA . SER A 1 201 ? -13.554 -0.070 8.746 1.00 95.56 201 SER A CA 1
ATOM 1501 C C . SER A 1 201 ? -13.178 0.801 9.949 1.00 95.56 201 SER A C 1
ATOM 1503 O O . SER A 1 201 ? -12.074 0.696 10.494 1.00 95.56 201 SER A O 1
ATOM 1505 N N . SER A 1 202 ? -14.101 1.660 10.388 1.00 91.94 202 SER A N 1
ATOM 1506 C CA . SER A 1 202 ? -13.892 2.573 11.524 1.00 91.94 202 SER A CA 1
ATOM 1507 C C . SER A 1 202 ? -13.561 1.872 12.843 1.00 91.94 202 SER A C 1
ATOM 1509 O O . SER A 1 202 ? -12.890 2.444 13.693 1.00 91.94 202 SER A O 1
ATOM 1511 N N . ASP A 1 203 ? -14.058 0.651 13.022 1.00 93.88 203 ASP A N 1
ATOM 1512 C CA . ASP A 1 203 ? -13.825 -0.211 14.184 1.00 93.88 203 ASP A CA 1
ATOM 1513 C C . ASP A 1 203 ? -12.694 -1.230 13.960 1.00 93.88 203 ASP A C 1
ATOM 1515 O O . ASP A 1 203 ? -12.472 -2.085 14.812 1.00 93.88 203 ASP A O 1
ATOM 1519 N N . GLU A 1 204 ? -12.015 -1.174 12.807 1.00 95.31 204 GLU A N 1
ATOM 1520 C CA . GLU A 1 204 ? -10.925 -2.077 12.404 1.00 95.31 204 GLU A CA 1
ATOM 1521 C C . GLU A 1 204 ? -11.291 -3.577 12.388 1.00 95.31 204 GLU A C 1
ATOM 1523 O O . GLU A 1 204 ? -10.420 -4.446 12.290 1.00 95.31 204 GLU A O 1
ATOM 1528 N N . SER A 1 205 ? -12.584 -3.909 12.451 1.00 97.12 205 SER A N 1
ATOM 1529 C CA . SER A 1 205 ? -13.067 -5.295 12.436 1.00 97.12 205 SER A CA 1
ATOM 1530 C C . SER A 1 205 ? -13.124 -5.888 11.028 1.00 97.12 205 SER A C 1
ATOM 1532 O O . SER A 1 205 ? -13.168 -7.113 10.867 1.00 97.12 205 SER A O 1
ATOM 1534 N N . ARG A 1 206 ? -13.122 -5.027 10.005 1.00 98.25 206 ARG A N 1
ATOM 1535 C CA . ARG A 1 206 ? -13.179 -5.400 8.594 1.00 98.25 206 ARG A CA 1
ATOM 1536 C C . ARG A 1 206 ? -12.091 -4.710 7.786 1.00 98.25 206 ARG A C 1
ATOM 1538 O O . ARG A 1 206 ? -11.689 -3.585 8.085 1.00 98.25 206 ARG A O 1
ATOM 1545 N N . VAL A 1 207 ? -11.676 -5.384 6.720 1.00 98.62 207 VAL A N 1
ATOM 1546 C CA . VAL A 1 207 ? -10.718 -4.882 5.733 1.00 98.62 207 VAL A CA 1
ATOM 1547 C C . VAL A 1 207 ? -11.331 -4.922 4.341 1.00 98.62 207 VAL A C 1
ATOM 1549 O O . VAL A 1 207 ? -12.053 -5.861 4.007 1.00 98.62 207 VAL A O 1
ATOM 1552 N N . PHE A 1 208 ? -11.080 -3.893 3.540 1.00 98.50 208 PHE A N 1
ATOM 1553 C CA . PHE A 1 208 ? -11.529 -3.831 2.153 1.00 98.50 208 PHE A CA 1
ATOM 1554 C C . PHE A 1 208 ? -10.421 -4.360 1.248 1.00 98.50 208 PHE A C 1
ATOM 1556 O O . PHE A 1 208 ? -9.296 -3.859 1.290 1.00 98.50 208 PHE A O 1
ATOM 1563 N N . LEU A 1 209 ? -10.739 -5.381 0.455 1.00 98.69 209 LEU A N 1
ATOM 1564 C CA . LEU A 1 209 ? -9.809 -6.020 -0.472 1.00 98.69 209 LEU A CA 1
ATOM 1565 C C . LEU A 1 209 ? -10.396 -5.992 -1.882 1.00 98.69 209 LEU A C 1
ATOM 1567 O O . LEU A 1 209 ? -11.605 -6.165 -2.057 1.00 98.69 209 LEU A O 1
ATOM 1571 N N . GLY A 1 210 ? -9.528 -5.815 -2.875 1.00 98.38 210 GLY A N 1
ATOM 1572 C CA . GLY A 1 210 ? -9.863 -5.973 -4.287 1.00 98.38 210 GLY A CA 1
ATOM 1573 C C . GLY A 1 210 ? -9.368 -7.323 -4.797 1.00 98.38 210 GLY A C 1
ATOM 1574 O O . GLY A 1 210 ? -8.254 -7.736 -4.474 1.00 98.38 210 GLY A O 1
ATOM 1575 N N . ARG A 1 211 ? -10.176 -8.023 -5.592 1.00 98.44 211 ARG A N 1
ATOM 1576 C CA . ARG A 1 211 ? -9.763 -9.242 -6.289 1.00 98.44 211 ARG A CA 1
ATOM 1577 C C . ARG A 1 211 ? -9.077 -8.861 -7.590 1.00 98.44 211 ARG A C 1
ATOM 1579 O O . ARG A 1 211 ? -9.733 -8.451 -8.548 1.00 98.44 211 ARG A O 1
ATOM 1586 N N . ARG A 1 212 ? -7.750 -8.938 -7.595 1.00 98.06 212 ARG A N 1
ATOM 1587 C CA . ARG A 1 212 ? -6.920 -8.582 -8.747 1.00 98.06 212 ARG A CA 1
ATOM 1588 C C . ARG A 1 212 ? -7.083 -9.621 -9.846 1.00 98.06 212 ARG A C 1
ATOM 1590 O O . ARG A 1 212 ? -7.136 -10.815 -9.567 1.00 98.06 212 ARG A O 1
ATOM 1597 N N . LYS A 1 213 ? -7.072 -9.168 -11.096 1.00 97.31 213 LYS A N 1
ATOM 1598 C CA . LYS A 1 213 ? -7.022 -10.046 -12.282 1.00 97.31 213 LYS A CA 1
ATOM 1599 C C . LYS A 1 213 ? -5.686 -9.987 -13.024 1.00 97.31 213 LYS A C 1
ATOM 1601 O O . LYS A 1 213 ? -5.552 -10.548 -14.108 1.00 97.31 213 LYS A O 1
ATOM 1606 N N . VAL A 1 214 ? -4.708 -9.294 -12.444 1.00 96.44 214 VAL A N 1
ATOM 1607 C CA . VAL A 1 214 ? -3.370 -9.108 -13.007 1.00 96.44 214 VAL A CA 1
ATOM 1608 C C . VAL A 1 214 ? -2.293 -9.616 -12.049 1.00 96.44 214 VAL A C 1
ATOM 1610 O O . VAL A 1 214 ? -2.426 -9.550 -10.823 1.00 96.44 214 VAL A O 1
ATOM 1613 N N . GLU A 1 215 ? -1.194 -10.088 -12.628 1.00 97.56 215 GLU A N 1
ATOM 1614 C CA . GLU A 1 215 ? 0.018 -10.499 -11.916 1.00 97.56 215 GLU A CA 1
ATOM 1615 C C . GLU A 1 215 ? 0.656 -9.331 -11.130 1.00 97.56 215 GLU A C 1
ATOM 1617 O O . GLU A 1 215 ? 0.458 -8.164 -11.489 1.00 97.56 215 GLU A O 1
ATOM 1622 N N . PRO A 1 216 ? 1.443 -9.587 -10.064 1.00 96.88 216 PRO A N 1
ATOM 1623 C CA . PRO A 1 216 ? 1.984 -10.883 -9.616 1.00 96.88 216 PRO A CA 1
ATOM 1624 C C . PRO A 1 216 ? 1.094 -11.684 -8.647 1.00 96.88 216 PRO A C 1
ATOM 1626 O O . PRO A 1 216 ? 1.483 -12.759 -8.195 1.00 96.88 216 PRO A O 1
ATOM 1629 N N . GLN A 1 217 ? -0.062 -11.133 -8.270 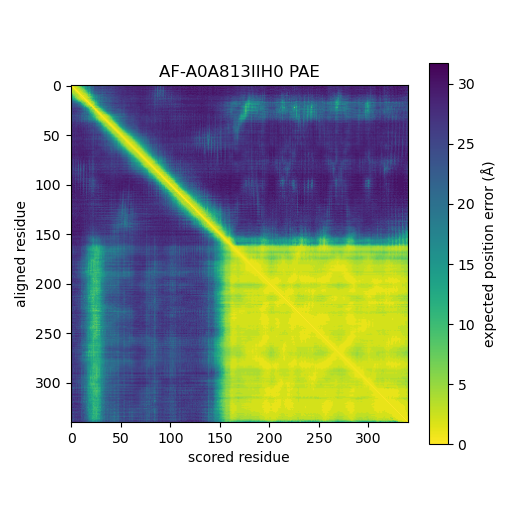1.00 97.44 217 GLN A N 1
ATOM 1630 C CA . GLN A 1 217 ? -0.991 -11.744 -7.321 1.00 97.44 217 GLN A CA 1
ATOM 1631 C C . GLN A 1 217 ? -2.428 -11.580 -7.845 1.00 97.44 217 GLN A C 1
ATOM 1633 O O . GLN A 1 217 ? -3.114 -10.650 -7.419 1.00 97.44 217 GLN A O 1
ATOM 1638 N N . PRO A 1 218 ? -2.887 -12.432 -8.783 1.00 97.12 218 PRO A N 1
ATOM 1639 C CA . PRO A 1 218 ? -4.232 -12.369 -9.363 1.00 97.12 218 PRO A CA 1
ATOM 1640 C C . PRO A 1 218 ? -5.280 -12.994 -8.419 1.00 97.12 218 PRO A C 1
ATOM 1642 O O . PRO A 1 218 ? -5.908 -14.007 -8.725 1.00 97.12 218 PRO A O 1
ATOM 1645 N N . ASP A 1 219 ? -5.414 -12.420 -7.222 1.00 98.31 219 ASP A N 1
ATOM 1646 C CA . ASP A 1 219 ? -6.372 -12.830 -6.191 1.00 98.31 219 ASP A CA 1
ATOM 1647 C C . ASP A 1 219 ? -6.748 -11.629 -5.297 1.00 98.31 219 ASP A C 1
ATOM 1649 O O . ASP A 1 219 ? -6.371 -10.488 -5.576 1.00 98.31 219 ASP A O 1
ATOM 1653 N N . TRP A 1 220 ? -7.490 -11.861 -4.213 1.00 98.62 220 TRP A N 1
ATOM 1654 C CA . TRP A 1 220 ? -7.756 -10.867 -3.174 1.00 98.62 220 TRP A CA 1
ATOM 1655 C C . TRP A 1 220 ? -6.459 -10.277 -2.620 1.00 98.62 220 TRP A C 1
ATOM 1657 O O . TRP A 1 220 ? -5.598 -10.996 -2.105 1.00 98.62 220 TRP A O 1
ATOM 1667 N N . TRP A 1 221 ? -6.331 -8.956 -2.710 1.00 98.50 221 TRP A N 1
ATOM 1668 C CA . TRP A 1 221 ? -5.121 -8.234 -2.344 1.00 98.50 221 TRP A CA 1
ATOM 1669 C C . TRP A 1 221 ? -5.417 -6.821 -1.832 1.00 98.50 221 TRP A C 1
ATOM 1671 O O . TRP A 1 221 ? -6.563 -6.361 -1.826 1.00 98.50 221 TRP A O 1
ATOM 1681 N N . TYR A 1 222 ? -4.358 -6.143 -1.387 1.00 97.56 222 TYR A N 1
ATOM 1682 C CA . TYR A 1 222 ? -4.388 -4.723 -1.060 1.00 97.56 222 TYR A CA 1
ATOM 1683 C C . TYR A 1 222 ? -4.763 -3.877 -2.276 1.00 97.56 222 TYR A C 1
ATOM 1685 O O . TYR A 1 222 ? -4.522 -4.264 -3.420 1.00 97.56 222 TYR A O 1
ATOM 1693 N N . ILE A 1 223 ? -5.238 -2.670 -1.985 1.00 98.19 223 ILE A N 1
ATOM 1694 C CA . ILE A 1 223 ? -5.158 -1.541 -2.912 1.00 98.19 223 ILE A CA 1
ATOM 1695 C C . ILE A 1 223 ? -3.732 -1.007 -2.842 1.00 98.19 223 ILE A C 1
ATOM 1697 O O . ILE A 1 223 ? -3.210 -0.845 -1.735 1.00 98.19 223 ILE A O 1
ATOM 1701 N N . GLY A 1 224 ? -3.075 -0.744 -3.969 1.00 97.56 224 GLY A N 1
ATOM 1702 C CA . GLY A 1 224 ? -1.663 -0.384 -3.908 1.00 97.56 224 GLY A CA 1
ATOM 1703 C C . GLY A 1 224 ? -0.893 -0.469 -5.212 1.00 97.56 224 GLY A C 1
ATOM 1704 O O . GLY A 1 224 ? -1.352 -0.949 -6.241 1.00 97.56 224 GLY A O 1
ATOM 1705 N N . GLY A 1 225 ? 0.342 0.019 -5.158 1.00 97.19 225 GLY A N 1
ATOM 1706 C CA . GLY A 1 225 ? 1.166 0.119 -6.349 1.00 97.19 225 GLY A CA 1
ATOM 1707 C C . GLY A 1 225 ? 2.522 0.763 -6.115 1.00 97.19 225 GLY A C 1
ATOM 1708 O O . GLY A 1 225 ? 2.847 1.275 -5.040 1.00 97.19 225 GLY A O 1
ATOM 1709 N N . ARG A 1 226 ? 3.339 0.733 -7.167 1.00 97.25 226 ARG A N 1
ATOM 1710 C CA . ARG A 1 226 ? 4.715 1.238 -7.165 1.00 97.25 226 ARG A CA 1
ATOM 1711 C C . ARG A 1 226 ? 4.774 2.731 -6.808 1.00 97.25 226 ARG A C 1
ATOM 1713 O O . ARG A 1 226 ? 4.002 3.535 -7.336 1.00 97.25 226 ARG A O 1
ATOM 1720 N N . ALA A 1 227 ? 5.751 3.105 -5.986 1.00 97.56 227 ALA A N 1
ATOM 1721 C CA . ALA A 1 227 ? 6.102 4.502 -5.740 1.00 97.56 227 ALA A CA 1
ATOM 1722 C C . ALA A 1 227 ? 6.917 5.097 -6.906 1.00 97.56 227 ALA A C 1
ATOM 1724 O O . ALA A 1 227 ? 7.760 4.424 -7.509 1.00 97.56 227 ALA A O 1
ATOM 1725 N N . LYS A 1 228 ? 6.696 6.373 -7.223 1.00 96.94 228 LYS A N 1
ATOM 1726 C CA . LYS A 1 228 ? 7.488 7.116 -8.212 1.00 96.94 228 LYS A CA 1
ATOM 1727 C C . LYS A 1 228 ? 8.702 7.772 -7.528 1.00 96.94 228 LYS A C 1
ATOM 1729 O O . LYS A 1 228 ? 8.619 8.162 -6.364 1.00 96.94 228 LYS A O 1
ATOM 1734 N N . PRO A 1 229 ? 9.845 7.922 -8.227 1.00 96.50 229 PRO A N 1
ATOM 1735 C CA . PRO A 1 229 ? 10.988 8.679 -7.722 1.00 96.50 229 PRO A CA 1
ATOM 1736 C C . PRO A 1 229 ? 10.585 10.051 -7.169 1.00 96.50 229 PRO A C 1
ATOM 1738 O O . PRO A 1 229 ? 9.949 10.835 -7.870 1.00 96.50 229 PRO A O 1
ATOM 1741 N N . GLY A 1 230 ? 10.987 10.335 -5.929 1.00 95.94 230 GLY A N 1
ATOM 1742 C CA . GLY A 1 230 ? 10.664 11.576 -5.219 1.00 95.94 230 GLY A CA 1
ATOM 1743 C C . GLY A 1 230 ? 9.441 11.496 -4.304 1.00 95.94 230 GLY A C 1
ATOM 1744 O O . GLY A 1 230 ? 9.371 12.283 -3.367 1.00 95.94 230 GLY A O 1
ATOM 1745 N N . GLU A 1 231 ? 8.534 10.536 -4.501 1.00 96.94 231 GLU A N 1
ATOM 1746 C CA . GLU A 1 231 ? 7.366 10.375 -3.627 1.00 96.94 231 GLU A CA 1
ATOM 1747 C C . GLU A 1 231 ? 7.777 9.872 -2.236 1.00 96.94 231 GLU A C 1
ATOM 1749 O O . GLU A 1 231 ? 8.620 8.979 -2.088 1.00 96.94 231 GLU A O 1
ATOM 1754 N N . THR A 1 232 ? 7.140 10.413 -1.202 1.00 96.94 232 THR A N 1
ATOM 1755 C CA . THR A 1 232 ? 7.005 9.719 0.083 1.00 96.94 232 THR A CA 1
ATOM 1756 C C . THR A 1 232 ? 6.106 8.491 -0.078 1.00 96.94 232 THR A C 1
ATOM 1758 O O . THR A 1 232 ? 5.279 8.409 -0.991 1.00 96.94 232 THR A O 1
ATOM 1761 N N . THR A 1 233 ? 6.207 7.529 0.842 1.00 97.50 233 THR A N 1
ATOM 1762 C CA . THR A 1 233 ? 5.370 6.319 0.784 1.00 97.50 233 THR A CA 1
ATOM 1763 C C . THR A 1 233 ? 3.879 6.657 0.895 1.00 97.50 233 THR A C 1
ATOM 1765 O O . THR A 1 233 ? 3.056 6.025 0.234 1.00 97.50 233 THR A O 1
ATOM 1768 N N . GLN A 1 234 ? 3.528 7.701 1.651 1.00 97.56 234 GLN A N 1
ATOM 1769 C CA . GLN A 1 234 ? 2.156 8.184 1.791 1.00 97.56 234 GLN A CA 1
ATOM 1770 C C . GLN A 1 234 ? 1.631 8.905 0.548 1.00 97.56 234 GLN A C 1
ATOM 1772 O O . GLN A 1 234 ? 0.451 8.776 0.235 1.00 97.56 234 GLN A O 1
ATOM 1777 N N . GLU A 1 235 ? 2.467 9.672 -0.156 1.00 97.69 235 GLU A N 1
ATOM 1778 C CA . GLU A 1 235 ? 2.074 10.295 -1.428 1.00 97.69 235 GLU A CA 1
ATOM 1779 C C . GLU A 1 235 ? 1.806 9.231 -2.491 1.00 97.69 235 GLU A C 1
ATOM 1781 O O . GLU A 1 235 ? 0.778 9.293 -3.165 1.00 97.69 235 GLU A O 1
ATOM 1786 N N . ALA A 1 236 ? 2.666 8.210 -2.572 1.00 98.31 236 ALA A N 1
ATOM 1787 C CA . ALA A 1 236 ? 2.431 7.054 -3.428 1.00 98.31 236 ALA A CA 1
ATOM 1788 C C . ALA A 1 236 ? 1.115 6.344 -3.061 1.00 98.31 236 ALA A C 1
ATOM 1790 O O . ALA A 1 236 ? 0.305 6.064 -3.942 1.00 98.31 236 ALA A O 1
ATOM 1791 N N . ALA A 1 237 ? 0.856 6.119 -1.766 1.00 98.44 237 ALA A N 1
ATOM 1792 C CA . ALA A 1 237 ? -0.386 5.504 -1.296 1.00 98.44 237 ALA A CA 1
ATOM 1793 C C . ALA A 1 237 ? -1.631 6.333 -1.665 1.00 98.44 237 ALA A C 1
ATOM 1795 O O . ALA A 1 237 ? -2.604 5.788 -2.184 1.00 98.44 237 ALA A O 1
ATOM 1796 N N . ALA A 1 238 ? -1.584 7.653 -1.459 1.00 98.50 238 ALA A N 1
ATOM 1797 C CA . ALA A 1 238 ? -2.665 8.567 -1.819 1.00 98.50 238 ALA A CA 1
ATOM 1798 C C . ALA A 1 238 ? -2.936 8.575 -3.329 1.00 98.50 238 ALA A C 1
ATOM 1800 O O . ALA A 1 238 ? -4.091 8.500 -3.746 1.00 98.50 238 ALA A O 1
ATOM 1801 N N . ARG A 1 239 ? -1.882 8.603 -4.156 1.00 98.38 239 ARG A N 1
ATOM 1802 C CA . ARG A 1 239 ? -2.010 8.502 -5.616 1.00 98.38 239 ARG A CA 1
ATOM 1803 C C . ARG A 1 239 ? -2.626 7.166 -6.036 1.00 98.38 239 ARG A C 1
ATOM 1805 O O . ARG A 1 239 ? -3.509 7.166 -6.889 1.00 98.38 239 ARG A O 1
ATOM 1812 N N . ASN A 1 240 ? -2.190 6.050 -5.449 1.00 98.44 240 ASN A N 1
ATOM 1813 C CA . ASN A 1 240 ? -2.733 4.728 -5.771 1.00 98.44 240 AS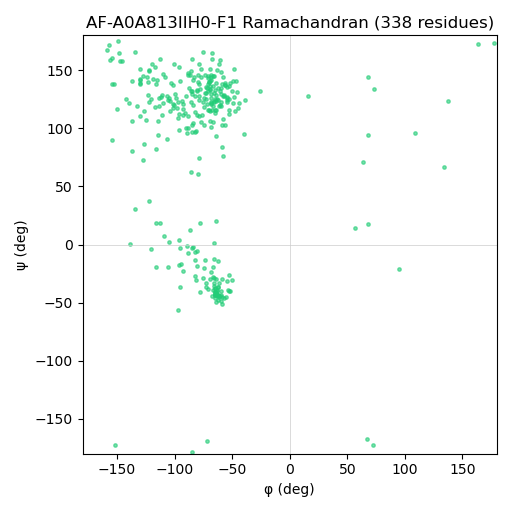N A CA 1
ATOM 1814 C C . ASN A 1 240 ? -4.216 4.623 -5.379 1.00 98.44 240 ASN A C 1
ATOM 1816 O O . ASN A 1 240 ? -5.013 4.161 -6.184 1.00 98.44 240 ASN A O 1
ATOM 1820 N N . VAL A 1 241 ? -4.620 5.138 -4.210 1.00 98.50 241 VAL A N 1
ATOM 1821 C CA . VAL A 1 241 ? -6.040 5.200 -3.807 1.00 98.50 241 VAL A CA 1
ATOM 1822 C C . VAL A 1 241 ? -6.869 6.081 -4.742 1.00 98.50 241 VAL A C 1
ATOM 1824 O O . VAL A 1 241 ? -7.981 5.698 -5.102 1.00 98.50 241 VAL A O 1
ATOM 1827 N N . ARG A 1 242 ? -6.337 7.223 -5.193 1.00 98.44 242 ARG A N 1
ATOM 1828 C CA . ARG A 1 242 ? -7.012 8.052 -6.201 1.00 98.44 242 ARG A CA 1
ATOM 1829 C C . ARG A 1 242 ? -7.245 7.273 -7.493 1.00 98.44 242 ARG A C 1
ATOM 1831 O O . ARG A 1 242 ? -8.354 7.292 -8.011 1.00 98.44 242 ARG A O 1
ATOM 1838 N N . ARG A 1 243 ? -6.210 6.595 -7.992 1.00 97.50 243 ARG A N 1
ATOM 1839 C CA . ARG A 1 243 ? -6.262 5.813 -9.233 1.00 97.50 243 ARG A CA 1
ATOM 1840 C C . ARG A 1 243 ? -7.232 4.636 -9.128 1.00 97.50 243 ARG A C 1
ATOM 1842 O O . ARG A 1 243 ? -8.064 4.461 -10.003 1.00 97.50 243 ARG A O 1
ATOM 1849 N N . GLU A 1 244 ? -7.116 3.846 -8.065 1.00 97.81 244 GLU A N 1
ATOM 1850 C CA . GLU A 1 244 ? -7.767 2.533 -7.971 1.00 97.81 244 GLU A CA 1
ATOM 1851 C C . GLU A 1 244 ? -9.142 2.560 -7.307 1.00 97.81 244 GLU A C 1
ATOM 1853 O O . GLU A 1 244 ? -9.925 1.641 -7.528 1.00 97.81 244 GLU A O 1
ATOM 1858 N N . LEU A 1 245 ? -9.426 3.578 -6.485 1.00 97.56 245 LEU A N 1
ATOM 1859 C CA . LEU A 1 245 ? -10.703 3.734 -5.778 1.00 97.56 245 LEU A CA 1
ATOM 1860 C C . LEU A 1 245 ? -11.437 5.035 -6.132 1.00 97.56 245 LEU A C 1
ATOM 1862 O O . LEU A 1 245 ? -12.532 5.267 -5.620 1.00 97.56 245 LEU A O 1
ATOM 1866 N N . GLY A 1 246 ? -10.849 5.919 -6.943 1.00 97.81 246 GLY A N 1
ATOM 1867 C CA . GLY A 1 246 ? -11.448 7.211 -7.289 1.00 97.81 246 GLY A CA 1
ATOM 1868 C C . GLY A 1 246 ? -11.534 8.206 -6.124 1.00 97.81 246 GLY A C 1
ATOM 1869 O O . GLY A 1 246 ? -12.315 9.155 -6.198 1.00 97.81 246 GLY A O 1
ATOM 1870 N N . LEU A 1 247 ? -10.772 7.995 -5.041 1.00 98.06 247 LEU A N 1
ATOM 1871 C CA . LEU A 1 247 ? -10.838 8.810 -3.822 1.00 98.06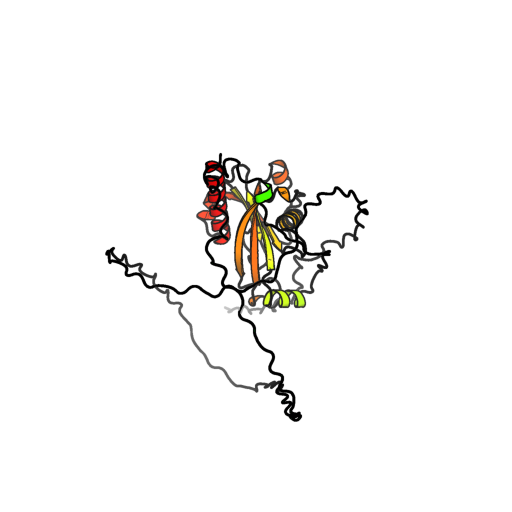 247 LEU A CA 1
ATOM 1872 C C . LEU A 1 247 ? -9.653 9.779 -3.701 1.00 98.06 247 LEU A C 1
ATOM 1874 O O . LEU A 1 247 ? -8.493 9.376 -3.647 1.00 98.06 247 LEU A O 1
ATOM 1878 N N . GLU A 1 248 ? -9.953 11.070 -3.569 1.00 98.00 248 GLU A N 1
ATOM 1879 C CA . GLU A 1 248 ? -8.966 12.130 -3.339 1.00 98.00 248 GLU A CA 1
ATOM 1880 C C . GLU A 1 248 ? -8.731 12.327 -1.833 1.00 98.00 248 GLU A C 1
ATOM 1882 O O . GLU A 1 248 ? -9.485 13.036 -1.165 1.00 98.00 248 GLU A O 1
ATOM 1887 N N . LEU A 1 249 ? -7.690 11.700 -1.276 1.00 97.38 249 LEU A N 1
ATOM 1888 C CA . LEU A 1 249 ? -7.397 11.750 0.162 1.00 97.38 249 LEU A CA 1
ATOM 1889 C C . LEU A 1 249 ? -6.024 12.375 0.453 1.00 97.38 249 LEU A C 1
ATOM 1891 O O . LEU A 1 249 ? -5.052 12.100 -0.252 1.00 97.38 249 LEU A O 1
ATOM 1895 N N . PRO A 1 250 ? -5.876 13.172 1.530 1.00 97.12 250 PRO A N 1
ATOM 1896 C CA . PRO A 1 250 ? -4.589 13.768 1.865 1.00 97.12 250 PRO A CA 1
ATOM 1897 C C . PRO A 1 250 ? -3.607 12.720 2.414 1.00 97.12 250 PRO A C 1
ATOM 1899 O O . PRO A 1 250 ? -3.941 11.968 3.331 1.00 97.12 250 PRO A O 1
ATOM 1902 N N . ALA A 1 251 ? -2.351 12.757 1.948 1.00 96.19 251 ALA A N 1
ATOM 1903 C CA . ALA A 1 251 ? -1.280 11.813 2.311 1.00 96.19 251 ALA A CA 1
ATOM 1904 C C . ALA A 1 251 ? -1.102 11.600 3.832 1.00 96.19 251 ALA A C 1
ATOM 1906 O O . ALA A 1 251 ? -0.767 10.514 4.294 1.00 96.19 251 ALA A O 1
ATOM 1907 N N . ARG A 1 252 ? -1.396 12.612 4.658 1.00 94.31 252 ARG A N 1
ATOM 1908 C CA . ARG A 1 252 ? -1.315 12.506 6.128 1.00 94.31 252 ARG A CA 1
ATOM 1909 C C . ARG A 1 252 ? -2.260 11.472 6.763 1.00 94.31 252 ARG A C 1
ATOM 1911 O O . ARG A 1 252 ? -2.084 11.189 7.941 1.00 94.31 252 ARG A O 1
ATOM 1918 N N . ARG A 1 253 ? -3.265 10.968 6.036 1.00 95.81 253 ARG A N 1
ATOM 1919 C CA . ARG A 1 253 ? -4.191 9.926 6.520 1.00 95.81 253 ARG A CA 1
ATOM 1920 C C . ARG A 1 253 ? -3.643 8.508 6.405 1.00 95.81 253 ARG A C 1
ATOM 1922 O O . ARG A 1 253 ? -4.221 7.599 6.987 1.00 95.81 253 ARG A O 1
ATOM 1929 N N . PHE A 1 254 ? -2.558 8.327 5.664 1.00 96.94 254 PHE A N 1
ATOM 1930 C CA . PHE A 1 254 ? -1.946 7.028 5.440 1.00 96.94 254 PHE A CA 1
ATOM 1931 C C . PHE A 1 254 ? -0.903 6.786 6.528 1.00 96.94 254 PHE A C 1
ATOM 1933 O O . PHE A 1 254 ? 0.204 7.329 6.491 1.00 96.94 254 PHE A O 1
ATOM 1940 N N . GLU A 1 255 ? -1.271 5.999 7.533 1.00 96.00 255 GLU A N 1
ATOM 1941 C CA . GLU A 1 255 ? -0.367 5.653 8.627 1.00 96.00 255 GLU A CA 1
ATOM 1942 C C . GLU A 1 255 ? 0.475 4.445 8.248 1.00 96.00 255 GLU A C 1
ATOM 1944 O O . GLU A 1 255 ? -0.070 3.440 7.808 1.00 96.00 255 GLU A O 1
ATOM 1949 N N . VAL A 1 256 ? 1.791 4.498 8.456 1.00 96.62 256 VAL A N 1
ATOM 1950 C CA . VAL A 1 256 ? 2.637 3.321 8.228 1.00 96.62 256 VAL A CA 1
ATOM 1951 C C . VAL A 1 256 ? 2.256 2.232 9.229 1.00 96.62 256 VAL A C 1
ATOM 1953 O O . VAL A 1 256 ? 2.254 2.463 10.441 1.00 96.62 256 VAL A O 1
ATOM 1956 N N . LEU A 1 257 ? 1.932 1.053 8.706 1.00 97.06 257 LEU A N 1
ATOM 1957 C CA . LEU A 1 257 ? 1.608 -0.132 9.485 1.00 97.06 257 LEU A CA 1
ATOM 1958 C C . LEU A 1 257 ? 2.836 -1.030 9.628 1.00 97.06 257 LEU A C 1
ATOM 1960 O O . LEU A 1 257 ? 3.262 -1.322 10.743 1.00 97.06 257 LEU A O 1
ATOM 1964 N N . ALA A 1 258 ? 3.423 -1.430 8.501 1.00 97.50 258 ALA A N 1
ATOM 1965 C CA . ALA A 1 258 ? 4.554 -2.348 8.456 1.00 97.50 258 ALA A CA 1
ATOM 1966 C C . ALA A 1 258 ? 5.351 -2.192 7.153 1.00 97.50 258 ALA A C 1
ATOM 1968 O O . ALA A 1 258 ? 4.933 -1.495 6.228 1.00 97.50 258 ALA A O 1
ATOM 1969 N N . ASN A 1 259 ? 6.507 -2.855 7.080 1.00 98.19 259 ASN A N 1
ATOM 1970 C CA . ASN A 1 259 ? 7.268 -3.002 5.842 1.00 98.19 259 ASN A CA 1
ATOM 1971 C C . ASN A 1 259 ? 7.472 -4.485 5.550 1.00 98.19 259 ASN A C 1
ATOM 1973 O O . ASN A 1 259 ? 7.956 -5.217 6.415 1.00 98.19 259 ASN A O 1
ATOM 1977 N N . TYR A 1 260 ? 7.140 -4.904 4.335 1.00 98.56 260 TYR A N 1
ATOM 1978 C CA . TYR A 1 260 ? 7.250 -6.284 3.881 1.00 98.56 260 TYR A CA 1
ATOM 1979 C C . TYR A 1 260 ? 8.192 -6.395 2.687 1.00 98.56 260 TYR A C 1
ATOM 1981 O O . TYR A 1 260 ? 8.399 -5.442 1.940 1.00 98.56 260 TYR A O 1
ATOM 1989 N N . SER A 1 261 ? 8.761 -7.585 2.525 1.00 98.50 261 SER A N 1
ATOM 1990 C CA . SER A 1 261 ? 9.493 -7.985 1.328 1.00 98.50 261 SER A CA 1
ATOM 1991 C C . SER A 1 261 ? 8.680 -9.059 0.624 1.00 98.50 261 SER A C 1
ATOM 1993 O O . SER A 1 261 ? 8.307 -10.052 1.256 1.00 98.50 261 SER A O 1
ATOM 1995 N N . PHE A 1 262 ? 8.401 -8.858 -0.658 1.00 98.56 262 PHE A N 1
ATOM 1996 C CA . PHE A 1 262 ? 7.701 -9.825 -1.489 1.00 98.56 262 PHE A CA 1
ATOM 1997 C C . PHE A 1 262 ? 8.610 -10.315 -2.605 1.00 98.56 262 PHE A C 1
ATOM 1999 O O . PHE A 1 262 ? 9.337 -9.537 -3.219 1.00 98.56 262 PHE A O 1
ATOM 2006 N N . VAL A 1 263 ? 8.562 -11.619 -2.862 1.00 98.38 263 VAL A N 1
ATOM 2007 C CA . VAL A 1 263 ? 9.259 -12.261 -3.975 1.00 98.38 263 VAL A CA 1
ATOM 2008 C C . VAL A 1 263 ? 8.235 -13.120 -4.689 1.00 98.38 263 VAL A C 1
ATOM 2010 O O . VAL A 1 263 ? 7.757 -14.116 -4.146 1.00 98.38 263 VAL A O 1
ATOM 2013 N N . TRP A 1 264 ? 7.885 -12.699 -5.892 1.00 98.31 264 TRP A N 1
ATOM 2014 C CA . TRP A 1 264 ? 6.838 -13.294 -6.699 1.00 98.31 264 TRP A CA 1
ATOM 2015 C C . TRP A 1 264 ? 7.448 -14.143 -7.797 1.00 98.31 264 TRP A C 1
ATOM 2017 O O . TRP A 1 264 ? 8.424 -13.738 -8.424 1.00 98.31 264 TRP A O 1
ATOM 2027 N N . HIS A 1 265 ? 6.856 -15.308 -8.048 1.00 98.06 265 HIS A N 1
ATOM 2028 C CA . HIS A 1 265 ? 7.288 -16.168 -9.148 1.00 98.06 265 HIS A CA 1
ATOM 2029 C C . HIS A 1 265 ? 6.877 -15.612 -10.516 1.00 98.06 265 HIS A C 1
ATOM 2031 O O . HIS A 1 265 ? 7.619 -15.777 -11.478 1.00 98.06 265 HIS A O 1
ATOM 2037 N N . MET A 1 266 ? 5.727 -14.939 -10.584 1.00 98.06 266 MET A N 1
ATOM 2038 C CA . MET A 1 266 ? 5.160 -14.407 -11.819 1.00 98.06 266 MET A CA 1
ATOM 2039 C C . MET A 1 266 ? 5.169 -12.878 -11.823 1.00 98.06 266 MET A C 1
ATOM 2041 O O . MET A 1 266 ? 5.273 -12.234 -10.775 1.00 98.06 266 MET A O 1
ATOM 2045 N N . ARG A 1 267 ? 5.073 -12.287 -13.013 1.00 97.44 267 ARG A N 1
ATOM 2046 C CA . ARG A 1 267 ? 4.841 -10.854 -13.230 1.00 97.44 267 ARG A CA 1
ATOM 2047 C C . ARG A 1 267 ? 4.051 -10.627 -14.519 1.00 97.44 267 ARG A C 1
ATOM 2049 O O . ARG A 1 267 ? 3.976 -11.507 -15.367 1.00 97.44 267 ARG A O 1
ATOM 2056 N N . ALA A 1 268 ? 3.502 -9.424 -14.678 1.00 95.69 268 ALA A N 1
ATOM 2057 C CA . ALA A 1 268 ? 2.723 -9.064 -15.865 1.00 95.69 268 ALA A CA 1
ATOM 2058 C C . ALA A 1 268 ? 3.595 -8.805 -17.110 1.00 95.69 268 ALA A C 1
ATOM 2060 O O . ALA A 1 268 ? 3.135 -8.994 -18.230 1.00 95.69 268 ALA A O 1
ATOM 2061 N N . GLN A 1 269 ? 4.839 -8.345 -16.925 1.00 96.81 269 GLN A N 1
ATOM 2062 C CA . GLN A 1 269 ? 5.765 -8.045 -18.023 1.00 96.81 269 GLN A CA 1
ATOM 2063 C C . GLN A 1 269 ? 6.586 -9.267 -18.446 1.00 96.81 269 GLN A C 1
ATOM 2065 O O . GLN A 1 269 ? 7.037 -10.043 -17.607 1.00 96.81 269 GLN A O 1
ATOM 2070 N N . GLU A 1 270 ? 6.887 -9.379 -19.739 1.00 96.62 270 GLU A N 1
ATOM 2071 C CA . GLU A 1 270 ? 7.724 -10.459 -20.269 1.00 96.62 270 GLU A CA 1
ATOM 2072 C C . GLU A 1 270 ? 9.206 -10.360 -19.825 1.00 96.62 270 GLU A C 1
ATOM 2074 O O . GLU A 1 270 ? 9.757 -9.258 -19.720 1.00 96.62 270 GLU A O 1
ATOM 2079 N N . PRO A 1 271 ? 9.904 -11.494 -19.612 1.00 97.44 271 PRO A N 1
ATOM 2080 C CA . PRO A 1 271 ? 9.342 -12.840 -19.480 1.00 97.44 271 PRO A CA 1
ATOM 2081 C C . PRO A 1 271 ? 8.528 -12.982 -18.189 1.00 97.44 271 PRO A C 1
ATOM 2083 O O . PRO A 1 271 ? 9.008 -12.607 -17.118 1.00 97.44 271 PRO A O 1
ATOM 2086 N N . ALA A 1 272 ? 7.295 -13.482 -18.285 1.00 97.69 272 ALA A N 1
ATOM 2087 C CA . ALA A 1 272 ? 6.374 -13.516 -17.143 1.00 97.69 272 ALA A CA 1
ATOM 2088 C C . ALA A 1 272 ? 6.866 -14.410 -15.985 1.00 97.69 272 ALA A C 1
ATOM 2090 O O . ALA A 1 272 ? 6.589 -14.127 -14.821 1.00 97.69 272 ALA A O 1
ATOM 2091 N N . ASP A 1 273 ? 7.630 -15.459 -16.296 1.00 98.25 273 ASP A N 1
ATOM 2092 C CA . ASP A 1 273 ? 8.156 -16.475 -15.372 1.00 98.25 273 ASP A CA 1
ATOM 2093 C C . ASP A 1 273 ? 9.437 -16.059 -14.628 1.00 98.25 273 ASP A C 1
ATOM 2095 O O . ASP A 1 273 ? 9.899 -16.762 -13.727 1.00 98.25 273 ASP A O 1
ATOM 2099 N N . HIS A 1 274 ? 10.009 -14.903 -14.972 1.00 98.12 274 HIS A N 1
ATOM 2100 C CA . HIS A 1 274 ? 11.123 -14.315 -14.228 1.00 98.12 274 HIS A CA 1
ATOM 2101 C C . HIS A 1 274 ? 10.685 -13.708 -12.887 1.00 98.12 274 HIS A C 1
ATOM 2103 O O . HIS A 1 274 ? 11.532 -13.392 -12.048 1.00 98.12 274 HIS A O 1
ATOM 2109 N N . GLY A 1 275 ? 9.380 -13.525 -12.680 1.00 98.06 275 GLY A N 1
ATOM 2110 C CA . GLY A 1 275 ? 8.851 -12.983 -11.439 1.00 98.06 275 GLY A CA 1
ATOM 2111 C C . GLY A 1 275 ? 9.226 -11.526 -11.185 1.00 98.06 275 GLY A C 1
ATOM 2112 O O . GLY A 1 275 ? 9.684 -10.796 -12.070 1.00 98.06 275 GLY A O 1
ATOM 2113 N N . THR A 1 276 ? 8.993 -11.066 -9.959 1.00 98.38 276 THR A N 1
ATOM 2114 C CA . THR A 1 276 ? 9.382 -9.721 -9.513 1.00 98.38 276 THR A CA 1
ATOM 2115 C C . THR A 1 276 ? 9.572 -9.680 -7.998 1.00 98.38 276 THR A C 1
ATOM 2117 O O . THR A 1 276 ? 9.097 -10.563 -7.285 1.00 98.38 276 THR A O 1
ATOM 2120 N N . ALA A 1 277 ? 10.292 -8.677 -7.499 1.00 98.50 277 ALA A N 1
ATOM 2121 C CA . ALA A 1 277 ? 10.541 -8.500 -6.076 1.00 98.50 277 ALA A CA 1
ATOM 2122 C C . ALA A 1 277 ? 10.230 -7.068 -5.639 1.00 98.50 277 ALA A C 1
ATOM 2124 O O . ALA A 1 277 ? 10.626 -6.100 -6.300 1.00 98.50 277 ALA A O 1
ATOM 2125 N N . ASP A 1 278 ? 9.590 -6.954 -4.477 1.00 98.31 278 ASP A N 1
ATOM 2126 C CA . ASP A 1 278 ? 9.067 -5.699 -3.954 1.00 98.31 278 ASP A CA 1
ATOM 2127 C C . ASP A 1 278 ? 9.519 -5.495 -2.509 1.00 98.31 278 ASP A C 1
ATOM 2129 O O . ASP A 1 278 ? 9.518 -6.433 -1.710 1.00 98.31 278 ASP A O 1
ATOM 2133 N N . ILE A 1 279 ? 9.829 -4.251 -2.146 1.00 98.38 279 ILE A N 1
ATOM 2134 C CA . ILE A 1 279 ? 9.735 -3.800 -0.754 1.00 98.38 279 ILE A CA 1
ATOM 2135 C C . ILE A 1 279 ? 8.473 -2.954 -0.651 1.00 98.38 279 ILE A C 1
ATOM 2137 O O . ILE A 1 279 ? 8.386 -1.893 -1.272 1.00 98.38 279 ILE A O 1
ATOM 2141 N N . SER A 1 280 ? 7.505 -3.424 0.129 1.00 98.38 280 SER A N 1
ATOM 2142 C CA . SER A 1 280 ? 6.231 -2.741 0.326 1.00 98.38 280 SER A CA 1
ATOM 2143 C C . SER A 1 280 ? 6.185 -2.067 1.690 1.00 98.38 280 SER A C 1
ATOM 2145 O O . SER A 1 280 ? 6.388 -2.719 2.716 1.00 98.38 280 SER A O 1
ATOM 2147 N N . THR A 1 281 ? 5.890 -0.770 1.716 1.00 98.56 281 THR A N 1
ATOM 2148 C CA . THR A 1 281 ? 5.405 -0.100 2.924 1.00 98.56 281 THR A CA 1
ATOM 2149 C C . THR A 1 281 ? 3.888 -0.220 2.942 1.00 98.56 281 THR A C 1
ATOM 2151 O O . THR A 1 281 ? 3.196 0.407 2.138 1.00 98.56 281 THR A O 1
ATOM 2154 N N . VAL A 1 282 ? 3.366 -1.007 3.880 1.00 98.62 282 VAL A N 1
ATOM 2155 C CA . VAL A 1 282 ? 1.925 -1.179 4.065 1.00 98.62 282 VAL A CA 1
ATOM 2156 C C . VAL A 1 282 ? 1.407 -0.058 4.950 1.00 98.62 282 VAL A C 1
ATOM 2158 O O . VAL A 1 282 ? 1.947 0.192 6.031 1.00 98.62 282 VAL A O 1
ATOM 2161 N N . HIS A 1 283 ? 0.352 0.613 4.502 1.00 98.56 283 HIS A N 1
ATOM 2162 C CA . HIS A 1 283 ? -0.301 1.697 5.220 1.00 98.56 283 HIS A CA 1
ATOM 2163 C C . HIS A 1 283 ? -1.665 1.249 5.745 1.00 98.56 283 HIS A C 1
ATOM 2165 O O . HIS A 1 283 ? -2.382 0.521 5.067 1.00 98.56 283 HIS A O 1
ATOM 2171 N N . ARG A 1 284 ? -2.058 1.731 6.924 1.00 97.81 284 ARG A N 1
ATOM 2172 C CA . ARG A 1 284 ? -3.447 1.713 7.389 1.00 97.81 284 ARG A CA 1
ATOM 2173 C C . ARG A 1 284 ? -4.166 2.942 6.837 1.00 97.81 284 ARG A C 1
ATOM 2175 O O . ARG A 1 284 ? -3.666 4.061 6.987 1.00 97.81 284 ARG A O 1
ATOM 2182 N N . LEU A 1 285 ? -5.354 2.738 6.274 1.00 98.12 285 LEU A N 1
ATOM 2183 C CA . LEU A 1 285 ? -6.294 3.806 5.935 1.00 98.12 285 LEU A CA 1
ATOM 2184 C C . LEU A 1 285 ? -7.694 3.433 6.422 1.00 98.12 285 LEU A C 1
ATOM 2186 O O . LEU A 1 285 ? -8.279 2.470 5.945 1.00 98.12 285 LEU A O 1
ATOM 2190 N N . THR A 1 286 ? -8.264 4.234 7.312 1.00 97.62 286 THR A N 1
ATOM 2191 C CA . THR A 1 286 ? -9.671 4.098 7.703 1.00 97.62 286 THR A CA 1
ATOM 2192 C C . THR A 1 286 ? -10.526 5.006 6.829 1.00 97.62 286 THR A C 1
ATOM 2194 O O . THR A 1 286 ? -10.298 6.221 6.829 1.00 97.62 286 THR A O 1
ATOM 2197 N N . LEU A 1 287 ? -11.487 4.440 6.093 1.00 95.38 287 LEU A N 1
ATOM 2198 C CA . LEU A 1 287 ? -12.445 5.222 5.304 1.00 95.38 287 LEU A CA 1
ATOM 2199 C C . LEU A 1 287 ? -13.604 5.712 6.172 1.00 95.38 287 LEU A C 1
ATOM 2201 O O . LEU A 1 287 ? -14.062 5.019 7.082 1.00 95.38 287 LEU A O 1
ATOM 2205 N N . LEU A 1 288 ? -14.074 6.920 5.875 1.00 94.19 288 LEU A N 1
ATOM 2206 C CA . LEU A 1 288 ? -15.334 7.434 6.401 1.00 94.19 288 LEU A CA 1
ATOM 2207 C C . LEU A 1 288 ? -16.512 6.826 5.616 1.00 94.19 288 LEU A C 1
ATOM 2209 O O . LEU A 1 288 ? -16.330 6.461 4.453 1.00 94.19 288 LEU A O 1
ATOM 2213 N N . PRO A 1 289 ? -17.724 6.738 6.196 1.00 92.69 289 PRO A N 1
ATOM 2214 C CA . PRO A 1 289 ? -18.882 6.152 5.513 1.00 92.69 289 PRO A CA 1
ATOM 2215 C C . PRO A 1 289 ? -19.183 6.775 4.140 1.00 92.69 289 PRO A C 1
ATOM 2217 O O . PRO A 1 289 ? -19.523 6.072 3.192 1.00 92.69 289 PRO A O 1
ATOM 2220 N N . GLU A 1 290 ? -19.033 8.092 4.009 1.00 95.19 290 GLU A N 1
ATOM 2221 C CA . GLU A 1 290 ? -19.214 8.812 2.748 1.00 95.19 290 GLU A CA 1
ATOM 2222 C C . GLU A 1 290 ? -18.126 8.501 1.709 1.00 95.19 290 GLU A C 1
ATOM 2224 O O . GLU A 1 290 ? -18.397 8.528 0.511 1.00 95.19 290 GLU A O 1
ATOM 2229 N N . GLU A 1 291 ? -16.913 8.175 2.155 1.00 95.94 291 GLU A N 1
ATOM 2230 C CA . GLU A 1 291 ? -15.795 7.796 1.287 1.00 95.94 291 GLU A CA 1
ATOM 2231 C C . GLU A 1 291 ? -15.960 6.358 0.808 1.00 95.94 291 GLU A C 1
ATOM 2233 O O . GLU A 1 291 ? -15.759 6.080 -0.368 1.00 95.94 291 GLU A O 1
ATOM 2238 N N . GLU A 1 292 ? -16.395 5.462 1.698 1.00 94.31 292 GLU A N 1
ATOM 2239 C CA . GLU A 1 292 ? -16.759 4.086 1.359 1.00 94.31 292 GLU A CA 1
ATOM 2240 C C . GLU A 1 292 ? -17.855 4.057 0.284 1.00 94.31 292 GLU A C 1
ATOM 2242 O O . GLU A 1 292 ? -17.726 3.354 -0.716 1.00 94.31 292 GLU A O 1
ATOM 2247 N N . ALA A 1 293 ? -18.899 4.877 0.440 1.00 94.88 293 ALA A N 1
ATOM 2248 C CA . ALA A 1 293 ? -19.976 4.989 -0.543 1.00 94.88 293 ALA A CA 1
ATOM 2249 C C . ALA A 1 293 ? -19.529 5.597 -1.888 1.00 94.88 293 ALA A C 1
ATOM 2251 O O . ALA A 1 293 ? -20.223 5.436 -2.892 1.00 94.88 293 ALA A O 1
ATOM 2252 N N . ALA A 1 294 ? -18.399 6.309 -1.913 1.00 96.81 294 ALA A N 1
ATOM 2253 C CA . ALA A 1 294 ? -17.859 6.966 -3.099 1.00 96.81 294 ALA A CA 1
ATOM 2254 C C . ALA A 1 294 ? -16.806 6.129 -3.847 1.00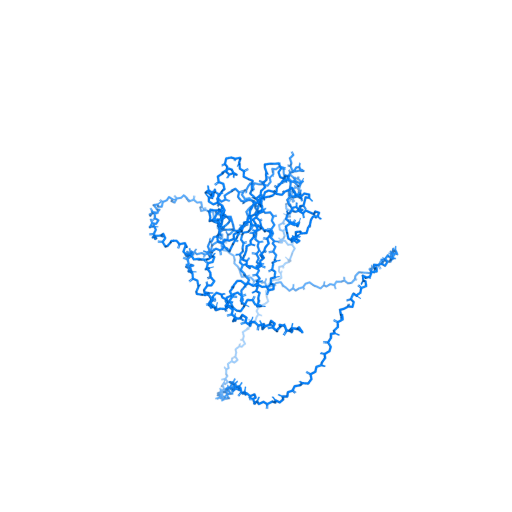 96.81 294 ALA A C 1
ATOM 2256 O O . ALA A 1 294 ? -16.337 6.574 -4.897 1.00 96.81 294 ALA A O 1
ATOM 2257 N N . VAL A 1 295 ? -16.440 4.945 -3.335 1.00 96.69 295 VAL A N 1
ATOM 2258 C CA . VAL A 1 295 ? -15.447 4.062 -3.961 1.00 96.69 295 VAL A CA 1
ATOM 2259 C C . VAL A 1 295 ? -15.856 3.712 -5.393 1.00 96.69 295 VAL A C 1
ATOM 2261 O O . VAL A 1 295 ? -16.960 3.229 -5.652 1.00 96.69 295 VAL A O 1
ATOM 2264 N N . LYS A 1 296 ? -14.925 3.918 -6.325 1.00 97.19 296 LYS A N 1
ATOM 2265 C CA . LYS A 1 296 ? -15.008 3.505 -7.727 1.00 97.19 296 LYS A CA 1
ATOM 2266 C C . LYS A 1 296 ? -13.788 2.667 -8.059 1.00 97.19 296 LYS A C 1
ATOM 2268 O O . LYS A 1 296 ? -12.687 3.198 -8.151 1.00 97.19 296 LYS A O 1
ATOM 2273 N N . LEU A 1 297 ? -14.004 1.368 -8.198 1.00 96.88 297 LEU A N 1
ATOM 2274 C CA . LEU A 1 297 ? -12.936 0.416 -8.451 1.00 96.88 297 LEU A CA 1
ATOM 2275 C C . LEU A 1 297 ? -12.392 0.567 -9.876 1.00 96.88 297 LEU A C 1
ATOM 2277 O O . LEU A 1 297 ? -13.169 0.707 -10.820 1.00 96.88 297 LEU A O 1
ATOM 2281 N N . ASP A 1 298 ? -11.073 0.492 -10.030 1.00 97.12 298 ASP A N 1
ATOM 2282 C CA . ASP A 1 298 ? -10.446 0.385 -11.346 1.00 97.12 298 ASP A CA 1
ATOM 2283 C C . ASP A 1 298 ? -10.741 -0.985 -11.979 1.00 97.12 298 ASP A C 1
ATOM 2285 O O . ASP A 1 298 ? -10.181 -2.019 -11.599 1.00 97.12 298 ASP A O 1
ATOM 2289 N N . GLU A 1 299 ? -11.627 -0.973 -12.974 1.00 96.81 299 GLU A N 1
ATOM 2290 C CA . GLU A 1 299 ? -12.049 -2.156 -13.720 1.00 96.81 299 GLU A CA 1
ATOM 2291 C C . GLU A 1 299 ? -10.924 -2.782 -14.552 1.00 96.81 299 GLU A C 1
ATOM 2293 O O . GLU A 1 299 ? -11.099 -3.894 -15.046 1.00 96.81 299 GLU A O 1
ATOM 2298 N N . GLN A 1 300 ? -9.781 -2.120 -14.759 1.00 95.00 300 GLN A N 1
ATOM 2299 C CA . GLN A 1 300 ? -8.635 -2.725 -15.447 1.00 95.00 300 GLN A CA 1
ATOM 2300 C C . GLN A 1 300 ? -7.806 -3.608 -14.511 1.00 95.00 300 GLN A C 1
ATOM 2302 O O . GLN A 1 300 ? -7.265 -4.622 -14.955 1.00 95.00 300 GLN A O 1
ATOM 2307 N N . GLU A 1 301 ? -7.770 -3.277 -13.222 1.00 96.00 301 GLU A N 1
ATOM 2308 C CA . GLU A 1 301 ? -6.933 -3.944 -12.221 1.00 96.00 301 GLU A CA 1
ATOM 2309 C C . GLU A 1 301 ? -7.692 -5.048 -11.468 1.00 96.00 301 GLU A C 1
ATOM 2311 O O . GLU A 1 301 ? -7.142 -6.117 -11.173 1.00 96.00 301 GLU A O 1
ATOM 2316 N N . TYR A 1 302 ? -8.979 -4.815 -11.196 1.00 97.88 302 TYR A N 1
ATOM 2317 C CA . TYR A 1 302 ? -9.796 -5.662 -10.333 1.00 97.88 302 TYR A CA 1
ATOM 2318 C C . TYR A 1 302 ? -11.038 -6.203 -11.051 1.00 97.88 302 TYR A C 1
ATOM 2320 O O . TYR A 1 302 ? -11.588 -5.576 -11.956 1.00 97.88 302 TYR A O 1
ATOM 2328 N N . GLU A 1 303 ? -11.484 -7.390 -10.643 1.00 97.56 303 GLU A N 1
ATOM 2329 C CA . GLU A 1 303 ? -12.747 -7.993 -11.101 1.00 97.56 303 GLU A CA 1
ATOM 2330 C C . GLU A 1 303 ? -13.864 -7.952 -10.047 1.00 97.56 303 GLU A C 1
ATOM 2332 O O . GLU A 1 303 ? -15.037 -8.077 -10.390 1.00 97.56 303 GLU A O 1
ATOM 2337 N N . ASP A 1 304 ? -13.510 -7.770 -8.775 1.00 97.81 304 ASP A N 1
ATOM 2338 C CA . ASP A 1 304 ? -14.435 -7.660 -7.646 1.00 97.81 304 ASP A CA 1
ATOM 2339 C C . ASP A 1 304 ? -13.751 -6.881 -6.509 1.00 97.81 304 ASP A C 1
ATOM 2341 O O . ASP A 1 304 ? -12.521 -6.811 -6.448 1.00 97.81 304 ASP A O 1
ATOM 2345 N N . ALA A 1 305 ? -14.522 -6.306 -5.590 1.00 97.81 305 ALA A N 1
ATOM 2346 C CA . ALA A 1 305 ? -14.003 -5.722 -4.358 1.00 97.81 305 ALA A CA 1
ATOM 2347 C C . ALA A 1 305 ? -15.057 -5.758 -3.254 1.00 97.81 305 ALA A C 1
ATOM 2349 O O . ALA A 1 305 ? -16.229 -5.458 -3.484 1.00 97.81 305 ALA A O 1
ATOM 2350 N N . ARG A 1 306 ? -14.647 -6.104 -2.030 1.00 97.62 306 ARG A N 1
ATOM 2351 C CA . ARG A 1 306 ? -15.572 -6.150 -0.892 1.00 97.62 306 ARG A CA 1
ATOM 2352 C C . ARG A 1 306 ? -14.872 -6.058 0.454 1.00 97.62 306 ARG A C 1
ATOM 2354 O O . ARG A 1 306 ? -13.661 -6.233 0.581 1.00 97.62 306 ARG A O 1
ATOM 2361 N N . TRP A 1 307 ? -15.688 -5.830 1.474 1.00 98.25 307 TRP A N 1
ATOM 2362 C CA . TRP A 1 307 ? -15.282 -5.912 2.868 1.00 98.25 307 TRP A CA 1
ATOM 2363 C C . TRP A 1 307 ? -15.265 -7.355 3.359 1.00 98.25 307 TRP A C 1
ATOM 2365 O O . TRP A 1 307 ? -16.248 -8.079 3.206 1.00 98.25 307 TRP A O 1
ATOM 2375 N N . PHE A 1 308 ? -14.182 -7.726 4.027 1.00 98.69 308 PHE A N 1
ATOM 2376 C CA . PHE A 1 308 ? -14.016 -8.998 4.715 1.00 98.69 308 PHE A CA 1
ATOM 2377 C C . PHE A 1 308 ? -13.886 -8.760 6.210 1.00 98.69 308 PHE A C 1
ATOM 2379 O O . PHE A 1 308 ? -13.219 -7.813 6.630 1.00 98.69 308 PHE A O 1
ATOM 2386 N N . ALA A 1 309 ? -14.479 -9.631 7.024 1.00 98.69 309 ALA A N 1
ATOM 2387 C CA . ALA A 1 309 ? -14.142 -9.654 8.443 1.00 98.69 309 ALA A CA 1
ATOM 2388 C C . ALA A 1 309 ? -12.668 -10.044 8.608 1.00 98.69 309 ALA A C 1
ATOM 2390 O O . ALA A 1 309 ? -12.188 -10.960 7.941 1.00 98.69 309 ALA A O 1
ATOM 2391 N N . CYS A 1 310 ? -11.949 -9.394 9.523 1.00 98.69 310 CYS A N 1
ATOM 2392 C CA . CYS A 1 310 ? -10.558 -9.747 9.812 1.00 98.69 310 CYS A CA 1
ATOM 2393 C C . CYS A 1 310 ? -10.413 -11.248 10.137 1.00 98.69 310 CYS A C 1
ATOM 2395 O O . CYS A 1 310 ? -9.500 -11.920 9.668 1.00 98.69 310 CYS A O 1
ATOM 2397 N N . GLU A 1 311 ? -11.368 -11.797 10.880 1.00 98.62 311 GLU A N 1
ATOM 2398 C CA . GLU A 1 311 ? -11.439 -13.193 11.311 1.00 98.62 311 GLU A CA 1
ATOM 2399 C C . GLU A 1 311 ? -11.630 -14.142 10.128 1.00 98.62 311 GLU A C 1
ATOM 2401 O O . GLU A 1 311 ? -11.050 -15.226 10.117 1.00 98.62 311 GLU A O 1
ATOM 2406 N N . GLU A 1 312 ? -12.397 -13.719 9.120 1.00 98.62 312 GLU A N 1
ATOM 2407 C CA . GLU A 1 312 ? -12.565 -14.459 7.870 1.00 98.62 312 GLU A CA 1
ATOM 2408 C C . GLU A 1 312 ? -11.234 -14.540 7.120 1.00 98.62 312 GLU A C 1
ATOM 2410 O O . GLU A 1 312 ? -10.833 -15.626 6.711 1.00 98.62 312 GLU A O 1
ATOM 2415 N N . VAL A 1 313 ? -10.502 -13.425 7.010 1.00 98.75 313 VAL A N 1
ATOM 2416 C CA . VAL A 1 313 ? -9.190 -13.401 6.342 1.00 98.75 313 VAL A CA 1
ATOM 2417 C C . VAL A 1 313 ? -8.167 -14.260 7.087 1.00 98.75 313 VAL A C 1
ATOM 2419 O O . VAL A 1 313 ? -7.411 -15.015 6.474 1.00 98.75 313 VAL A O 1
ATOM 2422 N N . LEU A 1 314 ? -8.147 -14.182 8.419 1.00 98.69 314 LEU A N 1
ATOM 2423 C CA . LEU A 1 314 ? -7.226 -14.955 9.252 1.00 98.69 314 LEU A CA 1
ATOM 2424 C C . LEU A 1 314 ? -7.482 -16.466 9.150 1.00 98.69 314 LEU A C 1
ATOM 2426 O O . LEU A 1 314 ? -6.526 -17.242 9.025 1.00 98.69 314 LEU A O 1
ATOM 2430 N N . ALA A 1 315 ? -8.751 -16.880 9.180 1.00 98.56 315 ALA A N 1
ATOM 2431 C CA . ALA A 1 315 ? -9.145 -18.286 9.141 1.00 98.56 315 ALA A CA 1
ATOM 2432 C C . ALA A 1 315 ? -9.189 -18.881 7.723 1.00 98.56 315 ALA A C 1
ATOM 2434 O O . ALA A 1 315 ? -9.009 -20.088 7.579 1.00 98.56 315 ALA A O 1
ATOM 2435 N N . GLY A 1 316 ? -9.431 -18.063 6.696 1.00 98.00 316 GLY A N 1
ATOM 2436 C CA . GLY A 1 316 ? -9.626 -18.502 5.314 1.00 98.00 316 GLY A CA 1
ATOM 2437 C C . GLY A 1 316 ? -8.339 -18.696 4.509 1.00 98.00 316 GLY A C 1
ATOM 2438 O O . GLY A 1 316 ? -7.227 -18.475 4.990 1.00 98.00 316 GLY A O 1
ATOM 2439 N N . GLU A 1 317 ? -8.498 -19.067 3.241 1.00 97.69 317 GLU A N 1
ATOM 2440 C CA . GLU A 1 317 ? -7.408 -19.279 2.278 1.00 97.69 317 GLU A CA 1
ATOM 2441 C C . GLU A 1 317 ? -6.997 -17.961 1.602 1.00 97.69 317 GLU A C 1
ATOM 2443 O O . GLU A 1 317 ? -7.146 -17.779 0.400 1.00 97.69 317 GLU A O 1
ATOM 2448 N N . PHE A 1 318 ? -6.510 -17.012 2.401 1.00 98.56 318 PHE A N 1
ATOM 2449 C CA . PHE A 1 318 ? -5.936 -15.757 1.912 1.00 98.56 318 PHE A CA 1
ATOM 2450 C C . PHE A 1 318 ? -4.415 -15.814 1.916 1.00 98.56 318 PHE A C 1
ATOM 2452 O O . PHE A 1 318 ? -3.804 -16.514 2.732 1.00 98.56 318 PHE A O 1
ATOM 2459 N N . HIS A 1 319 ? -3.798 -15.002 1.057 1.00 98.50 319 HIS A N 1
ATOM 2460 C CA . HIS A 1 319 ? -2.349 -14.889 1.010 1.00 98.50 319 HIS A CA 1
ATOM 2461 C C . HIS A 1 319 ? -1.770 -14.527 2.401 1.00 98.50 319 HIS A C 1
ATOM 2463 O O . HIS A 1 319 ? -2.281 -13.612 3.060 1.00 98.50 319 HIS A O 1
ATOM 2469 N N . PRO A 1 320 ? -0.680 -15.180 2.862 1.00 98.56 320 PRO A N 1
ATOM 2470 C CA . PRO A 1 320 ? -0.139 -14.994 4.214 1.00 98.56 320 PRO A CA 1
ATOM 2471 C C . PRO A 1 320 ? 0.183 -13.543 4.589 1.00 98.56 320 PRO A C 1
ATOM 2473 O O . PRO A 1 320 ? 0.042 -13.163 5.749 1.00 98.56 320 PRO A O 1
ATOM 2476 N N . ALA A 1 321 ? 0.572 -12.719 3.614 1.00 98.44 321 ALA A N 1
ATOM 2477 C CA . ALA A 1 321 ? 0.839 -11.298 3.832 1.00 98.44 321 ALA A CA 1
ATOM 2478 C C . ALA A 1 321 ? -0.381 -10.534 4.370 1.00 98.44 321 ALA A C 1
ATOM 2480 O O . ALA A 1 321 ? -0.222 -9.711 5.265 1.00 98.44 321 ALA A O 1
ATOM 2481 N N . LEU A 1 322 ? -1.590 -10.825 3.874 1.00 98.75 322 LEU A N 1
ATOM 2482 C CA . LEU A 1 322 ? -2.820 -10.180 4.350 1.00 98.75 322 LEU A CA 1
ATOM 2483 C C . LEU A 1 322 ? -3.094 -10.545 5.810 1.00 98.75 322 LEU A C 1
ATOM 2485 O O . LEU A 1 322 ? -3.436 -9.691 6.626 1.00 98.75 322 LEU A O 1
ATOM 2489 N N . LYS A 1 323 ? -2.873 -11.817 6.161 1.00 98.75 323 LYS A N 1
ATOM 2490 C CA . LYS A 1 323 ? -2.988 -12.290 7.545 1.00 98.75 323 LYS A CA 1
ATOM 2491 C C . LYS A 1 323 ? -1.979 -11.586 8.448 1.00 98.75 323 LYS A C 1
ATOM 2493 O O . LYS A 1 323 ? -2.337 -11.156 9.541 1.00 98.75 323 LYS A O 1
ATOM 2498 N N . GLN A 1 324 ? -0.738 -11.436 7.980 1.00 98.81 324 GLN A N 1
ATOM 2499 C CA . GLN A 1 324 ? 0.298 -10.707 8.708 1.00 98.81 324 GLN A CA 1
ATOM 2500 C C . GLN A 1 324 ? -0.091 -9.240 8.932 1.00 98.81 324 GLN A C 1
ATOM 2502 O O . GLN A 1 324 ? 0.022 -8.765 10.057 1.00 98.81 324 GLN A O 1
ATOM 2507 N N . ALA A 1 325 ? -0.630 -8.552 7.923 1.00 98.69 325 ALA A N 1
ATOM 2508 C CA . ALA A 1 325 ? -1.079 -7.167 8.071 1.00 98.69 325 ALA A CA 1
ATOM 2509 C C . ALA A 1 325 ? -2.209 -7.009 9.092 1.00 98.69 325 ALA A C 1
ATOM 2511 O O . ALA A 1 325 ? -2.211 -6.048 9.857 1.00 98.69 325 ALA A O 1
ATOM 2512 N N . ILE A 1 326 ? -3.131 -7.970 9.181 1.00 98.75 326 ILE A N 1
ATOM 2513 C CA . ILE A 1 326 ? -4.170 -7.965 10.220 1.00 98.75 326 ILE A CA 1
ATOM 2514 C C . ILE A 1 326 ? -3.564 -8.173 11.616 1.00 98.75 326 ILE A C 1
ATOM 2516 O O . ILE A 1 326 ? -3.994 -7.528 12.575 1.00 98.75 326 ILE A O 1
ATOM 2520 N N . TRP A 1 327 ? -2.558 -9.040 11.758 1.00 98.69 327 TRP A N 1
ATOM 2521 C CA . TRP A 1 327 ? -1.846 -9.187 13.031 1.00 98.69 327 TRP A CA 1
ATOM 2522 C C . TRP A 1 327 ? -1.092 -7.917 13.421 1.00 98.69 327 TRP A C 1
ATOM 2524 O O . TRP A 1 327 ? -1.174 -7.500 14.577 1.00 98.69 327 TRP A O 1
ATOM 2534 N N . ASP A 1 328 ? -0.423 -7.275 12.467 1.00 98.50 328 ASP A N 1
ATOM 2535 C CA . ASP A 1 328 ? 0.294 -6.020 12.695 1.00 98.50 328 ASP A CA 1
ATOM 2536 C C . ASP A 1 328 ? -0.677 -4.887 13.052 1.00 98.50 328 ASP A C 1
ATOM 2538 O O . ASP A 1 328 ? -0.389 -4.093 13.949 1.00 98.50 328 ASP A O 1
ATOM 2542 N N . LEU A 1 329 ? -1.864 -4.855 12.430 1.00 97.94 329 LEU A N 1
ATOM 2543 C CA . LEU A 1 329 ? -2.941 -3.922 12.769 1.00 97.94 329 LEU A CA 1
ATOM 2544 C C . LEU A 1 329 ? -3.357 -4.096 14.231 1.00 97.94 329 LEU A C 1
ATOM 2546 O O . LEU A 1 329 ? -3.320 -3.138 14.999 1.00 97.94 329 LEU A O 1
ATOM 2550 N N . ARG A 1 330 ? -3.648 -5.331 14.657 1.00 97.75 330 ARG A N 1
ATOM 2551 C CA . ARG A 1 330 ? -3.999 -5.636 16.057 1.00 97.75 330 ARG A CA 1
ATOM 2552 C C . ARG A 1 330 ? -2.888 -5.269 17.027 1.00 97.75 330 ARG A C 1
ATOM 2554 O O . ARG A 1 330 ? -3.165 -4.717 18.089 1.00 97.75 330 ARG A O 1
ATOM 2561 N N . ALA A 1 331 ? -1.642 -5.586 16.681 1.00 97.00 331 ALA A N 1
ATOM 2562 C CA . ALA A 1 331 ? -0.489 -5.277 17.515 1.00 97.00 331 ALA A CA 1
ATOM 2563 C C . ALA A 1 331 ? -0.320 -3.761 17.686 1.00 97.00 331 ALA A C 1
ATOM 2565 O O . ALA A 1 331 ? -0.111 -3.291 18.805 1.00 97.00 331 ALA A O 1
ATOM 2566 N N . LYS A 1 332 ? -0.474 -2.993 16.601 1.00 94.44 332 LYS A N 1
ATOM 2567 C CA . LYS A 1 332 ? -0.447 -1.528 16.631 1.00 94.44 332 LYS A CA 1
ATOM 2568 C C . LYS A 1 332 ? -1.586 -0.964 17.477 1.00 94.44 332 LYS A C 1
ATOM 2570 O O . LYS A 1 332 ? -1.308 -0.155 18.356 1.00 94.44 332 LYS A O 1
ATOM 2575 N N . SER A 1 333 ? -2.822 -1.422 17.293 1.00 93.69 333 SER A N 1
ATOM 2576 C CA . SER A 1 333 ? -3.972 -0.935 18.071 1.00 93.69 333 SER A CA 1
ATOM 2577 C C . SER A 1 333 ? -3.850 -1.286 19.559 1.00 93.69 333 SER A C 1
ATOM 2579 O O . SER A 1 333 ? -4.119 -0.447 20.418 1.00 93.69 333 SER A O 1
ATOM 2581 N N . ALA A 1 334 ? -3.342 -2.478 19.894 1.00 94.75 334 ALA A N 1
ATOM 2582 C CA . ALA A 1 334 ? -3.037 -2.854 21.275 1.00 94.75 334 ALA A CA 1
ATOM 2583 C C . ALA A 1 334 ? -1.934 -1.972 21.887 1.00 94.75 334 ALA A C 1
ATOM 2585 O O . ALA A 1 334 ? -2.047 -1.548 23.035 1.00 94.75 334 ALA A O 1
ATOM 2586 N N . TYR A 1 335 ? -0.881 -1.662 21.125 1.00 92.62 335 TYR A N 1
ATOM 2587 C CA . TYR A 1 335 ? 0.178 -0.756 21.569 1.00 92.62 335 TYR A CA 1
ATOM 2588 C C . TYR A 1 335 ? -0.339 0.672 21.790 1.00 92.62 335 TYR A C 1
ATOM 2590 O O . TYR A 1 335 ? -0.010 1.296 22.797 1.00 92.62 335 TYR A O 1
ATOM 2598 N N . GLU A 1 336 ? -1.176 1.183 20.885 1.00 88.88 336 GLU A N 1
ATOM 2599 C CA . GLU A 1 336 ? -1.799 2.504 21.014 1.00 88.88 336 GLU A CA 1
ATOM 2600 C C . GLU A 1 336 ? -2.715 2.586 22.240 1.00 88.88 336 GLU A C 1
ATOM 2602 O O . GLU A 1 336 ? -2.678 3.591 22.945 1.00 88.88 336 GLU A O 1
ATOM 2607 N N . ALA A 1 337 ? -3.470 1.526 22.541 1.00 90.38 337 ALA A N 1
ATOM 2608 C CA . ALA A 1 337 ? -4.311 1.451 23.735 1.00 90.38 337 ALA A CA 1
ATOM 2609 C C . ALA A 1 337 ? -3.501 1.439 25.043 1.00 90.38 337 ALA A C 1
ATOM 2611 O O . ALA A 1 337 ? -3.951 1.983 26.043 1.00 90.38 337 ALA A O 1
ATOM 2612 N N . LEU A 1 338 ? -2.300 0.848 25.045 1.00 91.38 338 LEU A N 1
ATOM 2613 C CA . LEU A 1 338 ? -1.396 0.865 26.204 1.00 91.38 338 LEU A CA 1
ATOM 2614 C C . LEU A 1 338 ? -0.714 2.223 26.426 1.00 91.38 338 LEU A C 1
ATOM 2616 O O . LEU A 1 338 ? -0.192 2.471 27.511 1.00 91.38 338 LEU A O 1
ATOM 2620 N N . ALA A 1 339 ? -0.654 3.065 25.394 1.00 85.38 339 ALA A N 1
ATOM 2621 C CA . ALA A 1 339 ? -0.009 4.374 25.450 1.00 85.38 339 ALA A CA 1
ATOM 2622 C C . ALA A 1 339 ? -0.947 5.507 25.914 1.00 85.38 339 ALA A C 1
ATOM 2624 O O . ALA A 1 339 ? -0.473 6.634 26.080 1.00 85.38 339 ALA A O 1
ATOM 2625 N N . GLN A 1 340 ? -2.245 5.225 26.075 1.00 81.06 340 GLN A N 1
ATOM 2626 C CA . GLN A 1 340 ? -3.274 6.154 26.563 1.00 81.06 340 GLN A CA 1
ATOM 2627 C C . GLN A 1 340 ? -3.432 6.058 28.082 1.00 81.06 340 GLN A C 1
ATOM 2629 O O . GLN A 1 340 ? -3.609 7.127 28.707 1.00 81.06 340 GLN A O 1
#

Organism: Polarella glacialis (NCBI:txid89957)

pLDDT: mean 70.29, std 28.53, range [29.67, 98.81]

Radius of gyration: 32.24 Å; Cα contacts (8 Å, |Δi|>4): 334; chains: 1; bounding box: 95×84×74 Å

InterPro domains:
  IPR000086 NUDIX hydrolase domain [PF00293] (197-324)
  IPR000086 NUDIX hydrolase domain [PS51462] (189-330)
  IPR015797 NUDIX hydrolase-like domain superfamily [SSF55811] (190-331)

Solvent-accessible surface area (backbone atoms only — not comparable to full-atom values): 22939 Å² total; per-residue (Å²): 136,88,85,84,81,85,79,82,79,78,78,77,78,81,74,91,65,80,72,79,58,84,76,66,74,78,73,84,70,69,85,72,80,74,78,82,80,76,84,80,86,79,89,82,89,75,90,80,82,89,76,85,85,89,77,87,81,78,84,86,84,86,80,92,76,90,81,84,89,77,90,79,83,87,78,84,80,81,77,82,82,85,80,84,80,87,81,84,81,91,79,82,86,86,88,89,80,86,85,83,82,84,80,85,84,84,82,83,84,84,83,85,82,91,79,80,89,81,88,88,83,92,77,93,74,88,81,80,86,79,83,89,74,79,91,78,83,79,71,76,78,81,68,82,76,75,72,89,81,72,87,69,85,63,66,84,54,78,78,73,48,51,85,87,80,85,83,77,77,94,78,73,70,83,78,74,89,64,57,61,70,60,41,25,55,45,39,76,76,41,71,43,52,28,11,31,32,52,33,26,41,86,83,64,57,29,35,46,33,33,27,25,75,44,57,63,58,61,36,74,36,62,50,55,41,71,49,57,71,85,56,52,65,32,48,25,33,28,51,32,40,29,65,44,27,60,41,92,57,68,39,89,60,45,36,63,68,50,76,48,78,48,80,36,63,36,29,76,42,60,67,36,78,74,18,36,38,34,42,30,45,32,20,41,33,67,54,51,76,72,54,60,74,56,57,40,74,36,72,76,50,31,81,49,72,50,77,40,46,50,67,53,48,61,74,46,98,53,60,67,66,61,40,49,52,53,51,49,50,51,51,50,53,53,51,55,62,72,64,109

Nearest PDB structures (foldseek):
  1rya-assembly1_B  TM=8.960E-01  e=8.453E-14  Escherichia coli
  2i8u-assembly1_B  TM=9.002E-01  e=2.047E-13  Escherichia coli
  2gt2-assembly2_C  TM=8.883E-01  e=2.906E-12  Escherichia coli
  2gt4-assembly2_C-2  TM=8.657E-01  e=6.201E-12  Escherichia coli K-12
  2gt2-assembly1_A  TM=8.779E-01  e=2.193E-11  Escherichia coli

Foldseek 3Di:
DDDDDDDDDDDDDDDPDPQPPPPPDPDPPDDDPDPPDDDDDDDDDDDDDDDDDDDDDDDDDDDDDDDDDDDDDDDDDDDDDDDDDDDDDDDDDDDDDDDDDDDDDDDDDDDDDDDDDDDDDDDDDDDDDDDDDDPPPPDDDPPDDPPPPPDQLDPDPLVVLFDDDDDDPDDDFPDDDDDLVRVVVCQLPDAFEKEFEFEAEPVRQKTKWFQWCFPPHNGTDTQMDTDGPPDGSLNRVQVSCCQFFVDRDDSSQWGFQDWDKDWGCAHRGPVGRSTGIYTYRYTYHYDDPVSVVSTDGDPSTGDDMDMDGLVCCCPDDHDVVSVVSSVSVVVVVVVVVVSD

Secondary structure (DSSP, 8-state):
----------PPPPP------TT---------PPP--------------------PPPPPPPPP-PPPP---PPPP-PPPP----PPP-------------------------------------PPPPPP---TTS-------PPPTTSTTSSPPPGGGGS------SS------PPPHHHHHHHHHH-PEEEEEEEEE-TTSSEEEEEEE-STT--SEE-EEEEPPTT--HHHHHHHHHHHHH-----GGG-EEEEEEEEEES--SSSSGGG-EEEEEEEEEEEPPHHHHTT----TTTEEEEEEEEHHHHHHSS--HHHHHHHHHHHHHHHHHHHT-

Sequence (340 aa):
QAFDRHSSESMPPPTAGAIPTAWGAEDDEAHVPLPSHASLQNSILGQYGSNGPCMGLGPPSYTQGQSASRDNGARAFQAPPQGSWMTPGSQAGPQRGPTNQIRDSLTGSLQGARRSRDEGGSRAASREPSPKTSAADRYPQRGESPQRGDRYKGGVPAELRRTPQFVTGPFTPHHCFLEDREYGRALDSLVKAVSDILVTSSDESRVFLGRRKVEPQPDWWYIGGRAKPGETTQEAAARNVRRELGLELPARRFEVLANYSFVWHMRAQEPADHGTADISTVHRLTLLPEEEAAVKLDEQEYEDARWFACEEVLAGEFHPALKQAIWDLRAKSAYEALAQ

Mean predicted aligned error: 17.66 Å